Protein AF-A0A960RAI5-F1 (afdb_monomer)

Foldseek 3Di:
DDCVLVVQVCCLQPVLDLAEEDELLAPAALADQQQGWDADPPDDPVPRTPSPSVVRVVVRVVSLVSLLVCQVLVHAYEYEQEQPPHPDPSSSCRSQCVSVVCQCPPVPRPPSLVHAYEHELLHVQLVQDPDDPDPVSVVSNVNSVVSNVSLLVSVVPGVRRAYENEPNLLLVPDVSVLVSLVVVLVSQVDVVRCRLLRYAYDHVCVNLVPDPPSVCVLVSVLCSVCPSSNDDPLSSCSRHPLSVLVSSVLLDDDSSVVSSVVNCVVVVHDDDPSSVCSVVSVD

Solvent-accessible surface area (backbone atoms only — not comparable to full-atom values): 15176 Å² total; per-residue (Å²): 133,91,57,64,67,59,52,54,50,46,36,42,76,74,66,58,38,73,53,46,80,49,63,24,28,76,60,41,43,77,34,79,31,53,74,47,75,38,80,44,88,96,44,59,85,96,60,25,50,48,79,44,51,64,55,18,47,52,46,42,56,50,46,48,54,48,52,54,46,27,58,75,57,57,39,24,33,40,30,52,20,36,75,59,91,50,76,40,79,94,25,44,68,24,16,39,41,66,25,48,52,43,39,55,74,66,61,83,56,85,71,45,59,66,46,32,36,33,32,32,32,34,18,42,61,78,72,56,66,92,76,54,88,46,74,63,47,46,49,51,34,53,52,30,52,52,28,32,52,45,46,52,51,44,35,71,74,27,94,33,31,33,28,26,55,28,61,54,69,54,57,80,38,75,72,50,24,55,53,42,25,53,51,52,29,69,71,47,65,50,90,87,45,62,50,52,69,26,32,20,62,44,53,51,56,81,67,34,70,76,45,83,72,44,89,48,45,66,65,47,51,52,45,36,41,36,63,65,44,54,40,52,74,67,53,33,47,23,21,67,43,46,29,47,36,54,56,52,40,41,32,51,92,46,68,40,33,52,51,46,53,50,39,29,57,75,69,72,42,80,83,55,68,71,65,62,55,26,45,64,72,79,108

pLDDT: mean 91.97, std 9.5, range [43.84, 98.75]

Structure (mmCIF, N/CA/C/O backbone):
data_AF-A0A960RAI5-F1
#
_entry.id   AF-A0A960RAI5-F1
#
loop_
_atom_site.group_PDB
_atom_site.id
_atom_site.type_symbol
_atom_site.label_atom_id
_atom_site.label_alt_id
_atom_site.label_comp_id
_atom_site.label_asym_id
_atom_site.label_entity_id
_atom_site.label_seq_id
_atom_site.pdbx_PDB_ins_code
_atom_site.Cartn_x
_atom_site.Cartn_y
_atom_site.Cartn_z
_atom_site.occupancy
_atom_site.B_iso_or_equiv
_atom_site.auth_seq_id
_atom_site.auth_comp_id
_atom_site.auth_asym_id
_atom_site.auth_atom_id
_atom_site.pdbx_PDB_model_num
ATOM 1 N N . LYS A 1 1 ? 0.889 -29.337 -6.546 1.00 56.38 1 LYS A N 1
ATOM 2 C CA . LYS A 1 1 ? -0.334 -28.492 -6.472 1.00 56.38 1 LYS A CA 1
ATOM 3 C C . LYS A 1 1 ? -0.032 -27.300 -5.560 1.00 56.38 1 LYS A C 1
ATOM 5 O O . LYS A 1 1 ? 0.629 -27.514 -4.554 1.00 56.38 1 LYS A O 1
ATOM 10 N N . GLY A 1 2 ? -0.428 -26.075 -5.921 1.00 68.31 2 GLY A N 1
ATOM 11 C CA . GLY A 1 2 ? -0.124 -24.873 -5.126 1.00 68.31 2 GLY A CA 1
ATOM 12 C C . GLY A 1 2 ? -0.966 -24.788 -3.847 1.00 68.31 2 GLY A C 1
ATOM 13 O O . GLY A 1 2 ? -2.169 -25.017 -3.912 1.00 68.31 2 GLY A O 1
ATOM 14 N N . ARG A 1 3 ? -0.333 -24.478 -2.705 1.00 91.06 3 ARG A N 1
ATOM 15 C CA . ARG A 1 3 ? -0.974 -24.359 -1.375 1.00 91.06 3 ARG A CA 1
ATOM 16 C C . ARG A 1 3 ? -1.122 -22.917 -0.870 1.00 91.06 3 ARG A C 1
ATOM 18 O O . ARG A 1 3 ? -1.716 -22.724 0.180 1.00 91.06 3 ARG A O 1
ATOM 25 N N . ALA A 1 4 ? -0.615 -21.924 -1.606 1.00 93.19 4 ALA A N 1
ATOM 26 C CA . ALA A 1 4 ? -0.533 -20.533 -1.147 1.00 93.19 4 ALA A CA 1
ATOM 27 C C . ALA A 1 4 ? -1.888 -19.949 -0.705 1.00 93.19 4 ALA A C 1
ATOM 29 O O . ALA A 1 4 ? -1.981 -19.416 0.392 1.00 93.19 4 ALA A O 1
ATOM 30 N N . LEU A 1 5 ? -2.950 -20.129 -1.505 1.00 96.25 5 LEU A N 1
ATOM 31 C CA . LEU A 1 5 ? -4.294 -19.657 -1.144 1.00 96.25 5 LEU A CA 1
ATOM 32 C C . LEU A 1 5 ? -4.813 -20.307 0.147 1.00 96.25 5 LEU A C 1
ATOM 34 O O . LEU A 1 5 ? -5.381 -19.619 0.9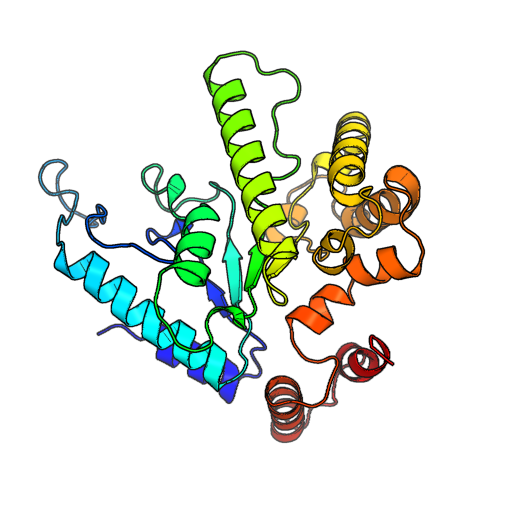82 1.00 96.25 5 LEU A O 1
ATOM 38 N N . LYS A 1 6 ? -4.571 -21.611 0.339 1.00 96.88 6 LYS A N 1
ATOM 39 C CA . LYS A 1 6 ? -4.993 -22.324 1.554 1.00 96.88 6 LYS A CA 1
ATOM 40 C C . LYS A 1 6 ? -4.282 -21.778 2.794 1.00 96.88 6 LYS A C 1
ATOM 42 O O . LYS A 1 6 ? -4.928 -21.560 3.803 1.00 96.88 6 LYS A O 1
ATOM 47 N N . ILE A 1 7 ? -2.978 -21.517 2.693 1.00 96.94 7 ILE A N 1
ATOM 48 C CA . ILE A 1 7 ? -2.187 -20.944 3.794 1.00 96.94 7 ILE A CA 1
ATOM 49 C C . ILE A 1 7 ? -2.688 -19.536 4.141 1.00 96.94 7 ILE A C 1
ATOM 51 O O . ILE A 1 7 ? -2.830 -19.213 5.313 1.00 96.94 7 ILE A O 1
ATOM 55 N N . ALA A 1 8 ? -2.996 -18.709 3.136 1.00 97.38 8 ALA A N 1
ATOM 56 C CA . ALA A 1 8 ? -3.571 -17.384 3.365 1.00 97.38 8 ALA A CA 1
ATOM 57 C C . ALA A 1 8 ? -4.947 -17.465 4.052 1.00 97.38 8 ALA A C 1
ATOM 59 O O . ALA A 1 8 ? -5.206 -16.736 5.004 1.00 97.38 8 ALA A O 1
ATOM 60 N N . GLN A 1 9 ? -5.799 -18.392 3.605 1.00 97.50 9 GLN A N 1
ATOM 61 C CA . GLN A 1 9 ? -7.102 -18.664 4.216 1.00 97.50 9 GLN A CA 1
ATOM 62 C C . GLN A 1 9 ? -6.977 -19.118 5.672 1.00 97.50 9 GLN A C 1
ATOM 64 O O . GLN A 1 9 ? -7.686 -18.593 6.523 1.00 97.50 9 GLN A O 1
ATOM 69 N N . GLU A 1 10 ? -6.074 -20.057 5.963 1.00 97.00 10 GLU A N 1
ATOM 70 C CA . GLU A 1 10 ? -5.788 -20.526 7.326 1.00 97.00 10 GLU A CA 1
ATOM 71 C C . GLU A 1 10 ? -5.294 -19.362 8.198 1.00 97.00 10 GLU A C 1
ATOM 73 O O . GLU A 1 10 ? -5.856 -19.110 9.258 1.00 97.00 10 GLU A O 1
ATOM 78 N N . GLY A 1 11 ? -4.325 -18.573 7.719 1.00 97.12 11 GLY A N 1
ATOM 79 C CA . GLY A 1 11 ? -3.808 -17.405 8.439 1.00 97.12 11 GLY A CA 1
ATOM 80 C C . GLY A 1 11 ? -4.903 -16.417 8.850 1.00 97.12 11 GLY A C 1
ATOM 81 O O . GLY A 1 11 ? -4.962 -15.991 10.004 1.00 97.12 11 GLY A O 1
ATOM 82 N N . VAL A 1 12 ? -5.788 -16.071 7.912 1.00 96.81 12 VAL A N 1
ATOM 83 C CA . VAL A 1 12 ? -6.876 -15.112 8.152 1.00 96.81 12 VAL A CA 1
ATOM 84 C C . VAL A 1 12 ? -7.959 -15.688 9.063 1.00 96.81 12 VAL A C 1
ATOM 86 O O . VAL A 1 12 ? -8.420 -15.002 9.971 1.00 96.81 12 VAL A O 1
ATOM 89 N N . ARG A 1 13 ? -8.381 -16.937 8.839 1.00 94.56 13 ARG A N 1
ATOM 90 C CA . ARG A 1 13 ? -9.517 -17.537 9.558 1.00 94.56 13 ARG A CA 1
ATOM 91 C C . ARG A 1 13 ? -9.152 -18.064 10.945 1.00 94.56 13 ARG A C 1
ATOM 93 O O . ARG A 1 13 ? -10.012 -18.070 11.816 1.00 94.56 13 ARG A O 1
ATOM 100 N N . GLU A 1 14 ? -7.916 -18.518 11.142 1.00 93.69 14 GLU A N 1
ATOM 101 C CA . GLU A 1 14 ? -7.516 -19.271 12.341 1.00 93.69 14 GLU A CA 1
ATOM 102 C C . GLU A 1 14 ? -6.449 -18.551 13.175 1.00 93.69 14 GLU A C 1
ATOM 104 O O . GLU A 1 14 ? -6.424 -18.703 14.394 1.00 93.69 14 GLU A O 1
ATOM 109 N N . PHE A 1 15 ? -5.590 -17.739 12.550 1.00 95.31 15 PHE A N 1
ATOM 110 C CA . PHE A 1 15 ? -4.406 -17.160 13.203 1.00 95.31 15 PHE A CA 1
ATOM 111 C C . PHE A 1 15 ? -4.446 -15.632 13.334 1.00 95.31 15 PHE A C 1
ATOM 113 O O . PHE A 1 15 ? -3.419 -15.006 13.589 1.00 95.31 15 PHE A O 1
ATOM 120 N N . GLY A 1 16 ? -5.615 -15.016 13.141 1.00 94.38 16 GLY A N 1
ATOM 121 C CA . GLY A 1 16 ? -5.804 -13.581 13.363 1.00 94.38 16 GLY A CA 1
ATOM 122 C C . GLY A 1 16 ? -5.075 -12.683 12.359 1.00 94.38 16 GLY A C 1
ATOM 123 O O . GLY A 1 16 ? -4.910 -11.490 12.615 1.00 94.38 16 GLY A O 1
ATOM 124 N N . CYS A 1 17 ? -4.633 -13.214 11.212 1.00 96.88 17 CYS A N 1
ATOM 125 C CA . CYS A 1 17 ? -4.073 -12.373 10.156 1.00 96.88 17 CYS A CA 1
ATOM 126 C C . CYS A 1 17 ? -5.153 -11.435 9.604 1.00 96.88 17 CYS A C 1
ATOM 128 O O . CYS A 1 17 ? -6.243 -11.860 9.222 1.00 96.88 17 CYS A O 1
ATOM 130 N N . ILE A 1 18 ? -4.826 -10.148 9.515 1.00 95.75 18 ILE A N 1
ATOM 131 C CA . ILE A 1 18 ? -5.775 -9.101 9.120 1.00 95.75 18 ILE A CA 1
ATOM 132 C C . ILE A 1 18 ? -5.780 -8.816 7.605 1.00 95.75 18 ILE A C 1
ATOM 134 O O . ILE A 1 18 ? -6.527 -7.970 7.133 1.00 95.75 18 ILE A O 1
ATOM 138 N N . GLY A 1 19 ? -4.953 -9.515 6.828 1.00 97.50 19 GLY A N 1
ATOM 139 C CA . GLY A 1 19 ? -4.800 -9.302 5.390 1.00 97.50 19 GLY A CA 1
ATOM 140 C C . GLY A 1 19 ? -3.740 -10.216 4.781 1.00 97.50 19 GLY A C 1
ATOM 141 O O . GLY A 1 19 ? -3.208 -11.104 5.451 1.00 97.50 19 GLY A O 1
ATOM 142 N N . VAL A 1 20 ? -3.412 -9.987 3.509 1.00 98.19 20 VAL A N 1
ATOM 143 C CA . VAL A 1 20 ? -2.388 -10.753 2.780 1.00 98.19 20 VAL A CA 1
ATOM 144 C C . VAL A 1 20 ? -1.401 -9.819 2.089 1.00 98.19 20 VAL A C 1
ATOM 146 O O . VAL A 1 20 ? -1.810 -8.892 1.395 1.00 98.19 20 VAL A O 1
ATOM 149 N N . LYS A 1 21 ? -0.094 -10.093 2.203 1.00 97.19 21 LYS A N 1
ATOM 150 C CA . LYS A 1 21 ? 0.924 -9.430 1.375 1.00 97.19 21 LYS A CA 1
ATOM 151 C C . LYS A 1 21 ? 1.203 -10.236 0.106 1.00 97.19 21 LYS A C 1
ATOM 153 O O . LYS A 1 21 ? 1.601 -11.398 0.171 1.00 97.19 21 LYS A O 1
ATOM 158 N N . MET A 1 22 ? 1.030 -9.611 -1.053 1.00 96.19 22 MET A N 1
ATOM 159 C CA . MET A 1 22 ? 1.468 -10.118 -2.350 1.00 96.19 22 MET A CA 1
ATOM 160 C C . MET A 1 22 ? 2.826 -9.521 -2.724 1.00 96.19 22 MET A C 1
ATOM 162 O O . MET A 1 22 ? 3.071 -8.329 -2.543 1.00 96.19 22 MET A O 1
ATOM 166 N N . TYR A 1 23 ? 3.704 -10.347 -3.298 1.00 95.81 23 TYR A N 1
ATOM 167 C CA . TYR A 1 23 ? 5.043 -9.921 -3.714 1.00 95.81 23 TYR A CA 1
ATOM 168 C C . TYR A 1 23 ? 5.302 -10.224 -5.203 1.00 95.81 23 TYR A C 1
ATOM 170 O O . TYR A 1 23 ? 6.013 -11.179 -5.530 1.00 95.81 23 TYR A O 1
ATOM 178 N N . PRO A 1 24 ? 4.738 -9.414 -6.127 1.00 95.25 24 PRO A N 1
ATOM 179 C CA . PRO A 1 24 ? 4.996 -9.508 -7.569 1.00 95.25 24 PRO A CA 1
ATOM 180 C C . PRO A 1 24 ? 6.478 -9.602 -7.993 1.00 95.25 24 PRO A C 1
ATOM 182 O O . PRO A 1 24 ? 6.759 -10.319 -8.961 1.00 95.25 24 PRO A O 1
ATOM 185 N N . PRO A 1 25 ? 7.458 -8.990 -7.280 1.00 93.62 25 PRO A N 1
ATOM 186 C CA . PRO A 1 25 ? 8.887 -9.171 -7.574 1.00 93.62 25 PRO A CA 1
ATOM 187 C C . PRO A 1 25 ? 9.381 -10.632 -7.579 1.00 93.62 25 PRO A C 1
ATOM 189 O O . PRO A 1 25 ? 10.473 -10.920 -8.084 1.00 93.62 25 PRO A O 1
ATOM 192 N N . MET A 1 26 ? 8.584 -11.582 -7.070 1.00 91.19 26 MET A N 1
ATOM 193 C CA . MET A 1 26 ? 8.843 -13.025 -7.183 1.00 91.19 26 MET A CA 1
ATOM 194 C C . MET A 1 26 ? 8.544 -13.624 -8.566 1.00 91.19 26 MET A C 1
ATOM 196 O O . MET A 1 26 ? 8.792 -14.811 -8.777 1.00 91.19 26 MET A O 1
ATOM 200 N N . GLY A 1 27 ? 8.040 -12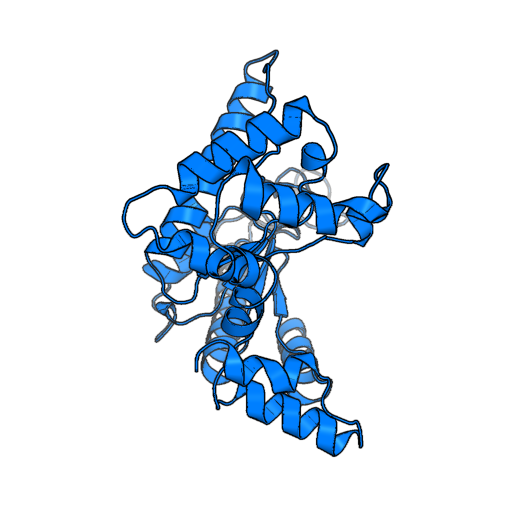.836 -9.519 1.00 90.31 27 GLY A N 1
ATOM 201 C CA . GLY A 1 27 ? 7.968 -13.234 -10.927 1.00 90.31 27 GLY A CA 1
ATOM 202 C C . GLY A 1 27 ? 6.589 -13.273 -11.558 1.00 90.31 27 GLY A C 1
ATOM 203 O O . GLY A 1 27 ? 6.444 -13.868 -12.625 1.00 90.31 27 GLY A O 1
ATOM 204 N N . PHE A 1 28 ? 5.595 -12.632 -10.952 1.00 93.44 28 PHE A N 1
ATOM 205 C CA . PHE A 1 28 ? 4.234 -12.582 -11.479 1.00 93.44 28 PHE A CA 1
ATOM 206 C C . PHE A 1 28 ? 3.676 -11.164 -11.419 1.00 93.44 28 PHE A C 1
ATOM 208 O O . PHE A 1 28 ? 4.029 -10.394 -10.538 1.00 93.44 28 PHE A O 1
ATOM 215 N N . GLN A 1 29 ? 2.828 -10.816 -12.377 1.00 96.12 29 GLN A N 1
ATOM 216 C CA . GLN A 1 29 ? 2.059 -9.574 -12.386 1.00 96.12 29 GLN A CA 1
ATOM 217 C C . GLN A 1 29 ? 0.757 -9.778 -11.608 1.00 96.12 29 GLN A C 1
ATOM 219 O O . GLN A 1 29 ? 0.278 -10.907 -11.487 1.00 96.12 29 GLN A O 1
ATOM 224 N N . ALA A 1 30 ? 0.144 -8.696 -11.125 1.00 97.25 30 ALA A N 1
ATOM 225 C CA . ALA A 1 30 ? -1.187 -8.766 -10.513 1.00 97.25 30 ALA A CA 1
ATOM 226 C C . ALA A 1 30 ? -2.246 -9.334 -11.480 1.00 97.25 30 ALA A C 1
ATOM 228 O O . ALA A 1 30 ? -3.168 -10.035 -11.074 1.00 97.25 30 ALA A O 1
ATOM 229 N N . TRP A 1 31 ? -2.101 -9.072 -12.779 1.00 97.38 31 TRP A N 1
ATOM 230 C CA . TRP A 1 31 ? -2.965 -9.633 -13.810 1.00 97.38 31 TRP A CA 1
ATOM 231 C C . TRP A 1 31 ? -2.284 -9.595 -15.175 1.00 97.38 31 TRP A C 1
ATOM 233 O O . TRP A 1 31 ? -1.496 -8.688 -15.441 1.00 97.38 31 TRP A O 1
ATOM 243 N N . GLY A 1 32 ? -2.640 -10.533 -16.056 1.00 95.06 32 GLY A N 1
ATOM 244 C CA . GLY A 1 32 ? -2.121 -10.588 -17.424 1.00 95.06 32 GLY A CA 1
ATOM 245 C C . GLY A 1 32 ? -0.801 -11.344 -17.516 1.00 95.06 32 GLY A C 1
ATOM 246 O O . GLY A 1 32 ? 0.125 -10.903 -18.188 1.00 95.06 32 GLY A O 1
ATOM 247 N N . ASN A 1 33 ? -0.714 -12.484 -16.830 1.00 94.25 33 ASN A N 1
ATOM 248 C CA . ASN A 1 33 ? 0.489 -13.303 -16.794 1.00 94.25 33 ASN A CA 1
ATOM 249 C C . ASN A 1 33 ? 0.679 -14.190 -18.034 1.00 94.25 33 ASN A C 1
ATOM 251 O O . ASN A 1 33 ? 1.732 -14.814 -18.198 1.00 94.25 33 ASN A O 1
ATOM 255 N N . GLU A 1 34 ? -0.330 -14.289 -18.899 1.00 90.75 34 GLU A N 1
ATOM 256 C CA . GLU A 1 34 ? -0.252 -15.029 -20.158 1.00 90.75 34 GLU A CA 1
ATOM 257 C C . GLU A 1 34 ? 0.880 -14.511 -21.067 1.00 90.75 34 GLU A C 1
ATOM 259 O O . GLU A 1 34 ? 1.081 -13.312 -21.237 1.00 90.75 34 GLU A O 1
ATOM 264 N N . GLY A 1 35 ? 1.657 -15.438 -21.639 1.00 83.31 35 GLY A N 1
ATOM 265 C CA . GLY A 1 35 ? 2.780 -15.115 -22.530 1.00 83.31 35 GLY A CA 1
ATOM 266 C C . GLY A 1 35 ? 4.058 -14.631 -21.833 1.00 83.31 35 GLY A C 1
ATOM 267 O O . GLY A 1 35 ? 5.077 -14.446 -22.498 1.00 83.31 35 GLY A O 1
ATOM 268 N N . LEU A 1 36 ? 4.051 -14.469 -20.508 1.00 87.50 36 LEU A N 1
ATOM 269 C CA . LEU A 1 36 ? 5.237 -14.049 -19.770 1.00 87.50 36 LEU A CA 1
ATOM 270 C C . LEU A 1 36 ? 6.295 -15.164 -19.670 1.00 87.50 36 LEU A C 1
ATOM 272 O O . LEU A 1 36 ? 5.950 -16.336 -19.491 1.00 87.50 36 LEU A O 1
ATOM 276 N N . PRO A 1 37 ? 7.596 -14.818 -19.715 1.00 84.62 37 PRO A N 1
ATOM 277 C CA . PRO A 1 37 ? 8.655 -15.766 -19.407 1.00 84.62 37 PRO A CA 1
ATOM 278 C C . PRO A 1 37 ? 8.698 -16.067 -17.909 1.00 84.62 37 PRO A C 1
ATOM 280 O O . PRO A 1 37 ? 8.728 -15.151 -17.079 1.00 84.62 37 PRO A O 1
ATOM 283 N N . PHE A 1 38 ? 8.791 -17.355 -17.576 1.00 82.38 38 PHE A N 1
ATOM 284 C CA . PHE A 1 38 ? 9.021 -17.828 -16.212 1.00 82.38 38 PHE A CA 1
ATOM 285 C C . PHE A 1 38 ? 10.357 -18.555 -16.128 1.00 82.38 38 PHE A C 1
ATOM 287 O O . PHE A 1 38 ? 10.615 -19.507 -16.871 1.00 82.38 38 PHE A O 1
ATOM 294 N N . TRP A 1 39 ? 11.218 -18.098 -15.223 1.00 77.12 39 TRP A N 1
ATOM 295 C CA . TRP A 1 39 ? 12.526 -18.702 -15.008 1.00 77.12 39 TRP A CA 1
ATOM 296 C C . TRP A 1 39 ? 12.419 -20.099 -14.381 1.00 77.12 39 TRP A C 1
ATOM 298 O O . TRP A 1 39 ? 11.621 -20.323 -13.471 1.00 77.12 39 TRP A O 1
ATOM 308 N N . ILE A 1 40 ? 13.264 -21.028 -14.840 1.00 72.25 40 ILE A N 1
ATOM 309 C CA . ILE A 1 40 ? 13.386 -22.376 -14.272 1.00 72.25 40 ILE A CA 1
ATOM 310 C C . ILE A 1 40 ? 14.743 -22.517 -13.568 1.00 72.25 40 ILE A C 1
ATOM 312 O O . ILE A 1 40 ? 15.782 -22.456 -14.240 1.00 72.25 40 ILE A O 1
ATOM 316 N N . PRO A 1 41 ? 14.764 -22.784 -12.251 1.00 68.25 41 PRO A N 1
ATOM 317 C CA . PRO A 1 41 ? 15.992 -23.138 -11.551 1.00 68.25 41 PRO A CA 1
ATOM 318 C C . PRO A 1 41 ? 16.706 -24.336 -12.192 1.00 68.25 41 PRO A C 1
ATOM 320 O O . PRO A 1 41 ? 16.075 -25.323 -12.572 1.00 68.25 41 PRO A O 1
ATOM 323 N N . GLY A 1 42 ? 18.033 -24.253 -12.316 1.00 65.38 42 GLY A N 1
ATOM 324 C CA . GLY A 1 42 ? 18.877 -25.376 -12.748 1.00 65.38 42 GLY A CA 1
ATOM 325 C C . GLY A 1 42 ? 18.822 -25.737 -14.240 1.00 65.38 42 GLY A C 1
ATOM 326 O O . GLY A 1 42 ? 19.334 -26.787 -14.624 1.00 65.38 42 GLY A O 1
ATOM 327 N N . LYS A 1 43 ? 18.216 -24.908 -15.106 1.00 67.25 43 LYS A N 1
ATOM 328 C CA . LYS A 1 43 ? 18.212 -25.136 -16.564 1.00 67.25 43 LYS A CA 1
ATOM 329 C C . LYS A 1 43 ? 19.259 -24.279 -17.299 1.00 67.25 43 LYS A C 1
ATOM 331 O O . LYS A 1 43 ? 19.467 -23.122 -16.930 1.00 67.25 43 LYS A O 1
ATOM 336 N N . PRO A 1 44 ? 19.903 -24.817 -18.358 1.00 62.00 44 PRO A N 1
ATOM 337 C CA . PRO A 1 44 ? 20.907 -24.090 -19.139 1.00 62.00 44 PRO A CA 1
ATOM 338 C C . PRO A 1 44 ? 20.285 -22.896 -19.889 1.00 62.00 44 PRO A C 1
ATOM 340 O O . PRO A 1 44 ? 19.089 -22.943 -20.179 1.00 62.00 44 PRO A O 1
ATOM 343 N N . PRO A 1 45 ? 21.064 -21.862 -20.281 1.00 61.78 45 PRO A N 1
ATOM 344 C CA . PRO A 1 45 ? 20.566 -20.609 -20.875 1.00 61.78 45 PRO A CA 1
ATOM 345 C C . PRO A 1 45 ? 19.532 -20.784 -22.001 1.00 61.78 45 PRO A C 1
ATOM 347 O O . PRO A 1 45 ? 18.501 -20.120 -21.995 1.00 61.78 45 PRO A O 1
ATOM 350 N N . LYS A 1 46 ? 19.742 -21.756 -22.903 1.00 59.19 46 LYS A N 1
ATOM 351 C CA . LYS A 1 46 ? 18.840 -22.064 -24.033 1.00 59.19 46 LYS A CA 1
ATOM 352 C C . LYS A 1 46 ? 17.492 -22.701 -23.632 1.00 59.19 46 LYS A C 1
ATOM 354 O O . LYS A 1 46 ? 16.596 -22.796 -24.458 1.00 59.19 46 LYS A O 1
ATOM 359 N N . LYS A 1 47 ? 17.344 -23.158 -22.382 1.00 60.31 47 LYS A N 1
ATOM 360 C CA . LYS A 1 47 ? 16.119 -23.741 -21.788 1.00 60.31 47 LYS A CA 1
ATOM 361 C C . LYS A 1 47 ? 15.757 -23.063 -20.457 1.00 60.31 47 LYS A C 1
ATOM 363 O O . LYS A 1 47 ? 15.032 -23.637 -19.651 1.00 60.31 47 LYS A O 1
ATOM 368 N N . LYS A 1 48 ? 16.312 -21.873 -20.199 1.00 61.09 48 LYS A N 1
ATOM 369 C CA . LYS A 1 48 ? 16.258 -21.168 -18.905 1.00 61.09 48 LYS A CA 1
ATOM 370 C C . LYS A 1 48 ? 14.877 -20.580 -18.596 1.00 61.09 48 LYS A C 1
ATOM 372 O O . LYS A 1 48 ? 14.597 -20.251 -17.445 1.00 61.09 48 LYS A O 1
ATOM 377 N N . TYR A 1 49 ? 14.020 -20.510 -19.612 1.00 62.41 49 TYR A N 1
ATOM 378 C CA . TYR A 1 49 ? 12.665 -19.987 -19.531 1.00 62.41 49 TYR A CA 1
ATOM 379 C C . TYR A 1 49 ? 11.651 -21.044 -19.966 1.00 62.41 49 TYR A C 1
ATOM 381 O O . TYR A 1 49 ? 11.768 -21.618 -21.051 1.00 62.41 49 TYR A O 1
ATOM 389 N N . LEU A 1 50 ? 10.642 -21.287 -19.124 1.00 62.12 50 LEU A N 1
ATOM 390 C CA . LEU A 1 50 ? 9.402 -21.916 -19.566 1.00 62.12 50 LEU A CA 1
ATOM 391 C C . LEU A 1 50 ? 8.561 -20.845 -20.239 1.00 62.12 50 LEU A C 1
ATOM 393 O O . LEU A 1 50 ? 7.912 -20.039 -19.576 1.00 62.12 50 LEU A O 1
ATOM 397 N N . TRP A 1 51 ? 8.498 -20.916 -21.560 1.00 60.50 51 TRP A N 1
ATOM 398 C CA . TRP A 1 51 ? 7.436 -20.298 -22.345 1.00 60.50 51 TRP A CA 1
ATOM 399 C C . TRP A 1 51 ? 6.239 -21.247 -22.370 1.00 60.50 51 TRP A C 1
ATOM 401 O O . TRP A 1 51 ? 5.840 -21.772 -23.405 1.00 60.50 51 TRP A O 1
ATOM 411 N N . ARG A 1 52 ? 5.702 -21.564 -21.190 1.00 58.62 52 ARG A N 1
ATOM 412 C CA . ARG A 1 52 ? 4.431 -22.280 -21.098 1.00 58.62 52 ARG A CA 1
ATOM 413 C C . ARG A 1 52 ? 3.343 -21.225 -21.070 1.00 58.62 52 ARG A C 1
ATOM 415 O O . ARG A 1 52 ? 3.040 -20.710 -20.001 1.00 58.62 52 ARG A O 1
ATOM 422 N N . ALA A 1 53 ? 2.739 -20.941 -22.224 1.00 57.91 53 ALA A N 1
ATOM 423 C CA . ALA A 1 53 ? 1.530 -20.114 -22.300 1.00 57.91 53 ALA A CA 1
ATOM 424 C C . ALA A 1 53 ? 0.473 -20.571 -21.270 1.00 57.91 53 ALA A C 1
ATOM 426 O O . ALA A 1 53 ? -0.176 -19.752 -20.622 1.00 57.91 53 ALA A O 1
ATOM 427 N N . SER A 1 54 ? 0.401 -21.885 -21.010 1.00 73.75 54 SER A N 1
ATOM 428 C CA . SER A 1 54 ? -0.459 -22.458 -19.974 1.00 73.75 54 SER A CA 1
ATOM 429 C C . SER A 1 54 ? -0.108 -22.013 -18.551 1.00 73.75 54 SER A C 1
ATOM 431 O O . SER A 1 54 ? -1.016 -21.868 -17.745 1.00 73.75 54 SER A O 1
ATOM 433 N N . LEU A 1 55 ? 1.165 -21.764 -18.217 1.00 84.50 55 LEU A N 1
ATOM 434 C CA . LEU A 1 55 ? 1.572 -21.390 -16.858 1.00 84.50 55 LEU A CA 1
ATOM 435 C C . LEU A 1 55 ? 1.080 -19.991 -16.488 1.00 84.50 55 LEU A C 1
ATOM 437 O O . LEU A 1 55 ? 0.525 -19.823 -15.407 1.00 84.50 55 LEU A O 1
ATOM 441 N N . GLY A 1 56 ? 1.244 -19.017 -17.386 1.00 89.69 56 GLY A N 1
ATOM 442 C CA . GLY A 1 56 ? 0.734 -17.661 -17.181 1.00 89.69 56 GLY A CA 1
ATOM 443 C C . GLY A 1 56 ? -0.782 -17.648 -16.986 1.00 89.69 56 GLY A C 1
ATOM 444 O O . GLY A 1 56 ? -1.281 -17.121 -15.995 1.00 89.69 56 GLY A O 1
ATOM 445 N N . LYS A 1 57 ? -1.505 -18.357 -17.859 1.00 91.25 57 LYS A N 1
ATOM 446 C CA . LYS A 1 57 ? -2.961 -18.522 -17.761 1.00 91.25 57 LYS A CA 1
ATOM 447 C C . LYS A 1 57 ? -3.398 -19.256 -16.489 1.00 91.25 57 LYS A C 1
ATOM 449 O O . LYS A 1 57 ? -4.371 -18.870 -15.846 1.00 91.25 57 LYS A O 1
ATOM 454 N N . GLU A 1 58 ? -2.686 -20.310 -16.093 1.00 91.06 58 GLU A N 1
ATOM 455 C CA . GLU A 1 58 ? -2.930 -21.005 -14.826 1.00 91.06 58 GLU A CA 1
ATOM 456 C C . GLU A 1 58 ? -2.672 -20.104 -13.615 1.00 91.06 58 GLU A C 1
ATOM 458 O O . GLU A 1 58 ? -3.331 -20.258 -12.585 1.00 91.06 58 GLU A O 1
ATOM 463 N N . LEU A 1 59 ? -1.699 -19.197 -13.710 1.00 92.69 59 LEU A N 1
ATOM 464 C CA . LEU A 1 59 ? -1.386 -18.247 -12.655 1.00 92.69 59 LEU A CA 1
ATOM 465 C C . LEU A 1 59 ? -2.493 -17.203 -12.525 1.00 92.69 59 LEU A C 1
ATOM 467 O O . LEU A 1 59 ? -3.004 -17.033 -11.423 1.00 92.69 59 LEU A O 1
ATOM 471 N N . ASP A 1 60 ? -2.954 -16.623 -13.635 1.00 95.38 60 ASP A N 1
ATOM 472 C CA . ASP A 1 60 ? -4.111 -15.719 -13.649 1.00 95.38 60 ASP A CA 1
ATOM 473 C C . ASP A 1 60 ? -5.380 -16.413 -13.125 1.00 95.38 60 ASP A C 1
ATOM 475 O O . ASP A 1 60 ? -6.134 -15.831 -12.348 1.00 95.38 60 ASP A O 1
ATOM 479 N N . ALA A 1 61 ? -5.595 -17.692 -13.451 1.00 95.25 61 ALA A N 1
ATOM 480 C CA . ALA A 1 61 ? -6.715 -18.464 -12.908 1.00 95.25 61 ALA A CA 1
ATOM 481 C C . ALA A 1 61 ? -6.612 -18.689 -11.386 1.00 95.25 61 ALA A C 1
ATOM 483 O O . ALA A 1 61 ? -7.630 -18.749 -10.695 1.00 95.25 61 ALA A O 1
ATOM 484 N N . ARG A 1 62 ? -5.397 -18.823 -10.839 1.00 95.50 62 ARG A N 1
ATOM 485 C CA . ARG A 1 62 ? -5.166 -18.932 -9.386 1.00 95.50 62 ARG A CA 1
ATOM 486 C C . ARG A 1 62 ? -5.303 -17.578 -8.693 1.00 95.50 62 ARG A C 1
ATOM 488 O O . ARG A 1 62 ? -5.906 -17.524 -7.625 1.00 95.50 62 ARG A O 1
ATOM 495 N N . LEU A 1 63 ? -4.793 -16.512 -9.306 1.00 97.50 63 LEU A N 1
ATOM 496 C CA . LEU A 1 63 ? -4.938 -15.138 -8.829 1.00 97.50 63 LEU A CA 1
ATOM 497 C C . LEU A 1 63 ? -6.408 -14.714 -8.814 1.00 97.50 63 LEU A C 1
ATOM 499 O O . LEU A 1 63 ? -6.865 -14.187 -7.810 1.00 97.50 63 LEU A O 1
ATOM 503 N N . ARG A 1 64 ? -7.187 -15.059 -9.847 1.00 98.19 64 ARG A N 1
ATOM 504 C CA . ARG A 1 64 ? -8.646 -14.865 -9.860 1.00 98.19 64 ARG A CA 1
ATOM 505 C C . ARG A 1 64 ? -9.309 -15.452 -8.615 1.00 98.19 64 ARG A C 1
ATOM 507 O O . ARG A 1 64 ? -10.012 -14.730 -7.922 1.00 98.19 64 ARG A O 1
ATOM 514 N N . LYS A 1 65 ? -9.044 -16.725 -8.301 1.00 98.06 65 LYS A N 1
ATOM 515 C CA . LYS A 1 65 ? -9.610 -17.383 -7.108 1.00 98.06 65 LYS A CA 1
ATOM 516 C C . LYS A 1 65 ? -9.197 -16.695 -5.811 1.00 98.06 65 LYS A C 1
ATOM 518 O O . LYS A 1 65 ? -9.971 -16.659 -4.863 1.00 98.06 65 LYS A O 1
ATOM 523 N N . PHE A 1 66 ? -7.972 -16.178 -5.763 1.00 98.38 66 PHE A N 1
ATOM 524 C CA . PHE A 1 66 ? -7.490 -15.397 -4.632 1.00 98.38 66 PHE A CA 1
ATOM 525 C C . PHE A 1 66 ? -8.252 -14.071 -4.496 1.00 98.38 66 PHE A C 1
ATOM 527 O O . PHE A 1 66 ? -8.742 -13.781 -3.413 1.00 98.38 66 PHE A O 1
ATOM 534 N N . TYR A 1 67 ? -8.442 -13.319 -5.583 1.00 98.69 67 TYR A N 1
ATOM 535 C CA . TYR A 1 67 ? -9.205 -12.068 -5.559 1.00 98.69 67 TYR A CA 1
ATOM 536 C C . TYR A 1 67 ? -10.681 -12.279 -5.223 1.00 98.69 67 TYR A C 1
ATOM 538 O O . TYR A 1 67 ? -11.234 -11.537 -4.420 1.00 98.69 67 TYR A O 1
ATOM 546 N N . GLU A 1 68 ? -11.310 -13.307 -5.793 1.00 98.50 68 GLU A N 1
ATOM 547 C CA . GLU A 1 68 ? -12.692 -13.688 -5.477 1.00 98.50 68 GLU A CA 1
ATOM 548 C C . GLU A 1 68 ? -12.843 -14.041 -3.990 1.00 98.50 68 GLU A C 1
ATOM 550 O O . GLU A 1 68 ? -13.809 -13.622 -3.359 1.00 98.50 68 GLU A O 1
ATOM 555 N N . TRP A 1 69 ? -11.864 -14.737 -3.403 1.00 98.19 69 TRP A N 1
ATOM 556 C CA . TRP A 1 69 ? -11.835 -14.994 -1.963 1.00 98.19 69 TRP A CA 1
ATOM 557 C C . TRP A 1 69 ? -11.643 -13.712 -1.142 1.00 98.19 69 TRP A C 1
ATOM 559 O O . TRP A 1 69 ? -12.388 -13.502 -0.190 1.00 98.19 69 TRP A O 1
ATOM 569 N N . CYS A 1 70 ? -10.710 -12.832 -1.519 1.00 98.31 70 CYS A N 1
ATOM 570 C CA . CYS A 1 70 ? -10.516 -11.552 -0.832 1.00 98.31 70 CYS A CA 1
ATOM 571 C C . CYS A 1 70 ? -11.778 -10.684 -0.847 1.00 98.31 70 CYS A C 1
ATOM 573 O O . CYS A 1 70 ? -12.079 -10.039 0.148 1.00 98.31 70 CYS A O 1
ATOM 575 N N . LEU A 1 71 ? -12.533 -10.685 -1.949 1.00 97.81 71 LEU A N 1
ATOM 576 C CA . LEU A 1 71 ? -13.819 -9.990 -2.037 1.00 97.81 71 LEU A CA 1
ATOM 577 C C . LEU A 1 71 ? -14.884 -10.646 -1.150 1.00 97.81 71 LEU A C 1
ATOM 579 O O . LEU A 1 71 ? -15.623 -9.945 -0.469 1.00 97.81 71 LEU A O 1
ATOM 583 N N . ALA A 1 72 ? -14.965 -11.978 -1.162 1.00 97.06 72 ALA A N 1
ATOM 584 C CA . ALA A 1 72 ? -15.978 -12.725 -0.419 1.00 97.06 72 ALA A CA 1
ATOM 585 C C . ALA A 1 72 ? -15.763 -12.706 1.102 1.00 97.06 72 ALA A C 1
ATOM 587 O O . ALA A 1 72 ? -16.728 -12.830 1.851 1.00 97.06 72 ALA A O 1
ATOM 588 N N . GLU A 1 73 ? -14.511 -12.596 1.548 1.00 96.31 73 GLU A N 1
ATOM 589 C CA . GLU A 1 73 ? -14.142 -12.583 2.968 1.00 96.31 73 GLU A CA 1
ATOM 590 C C . GLU A 1 73 ? -13.666 -11.224 3.473 1.00 96.31 73 GLU A C 1
ATOM 592 O O . GLU A 1 73 ? -13.137 -11.137 4.588 1.00 96.31 73 GLU A O 1
ATOM 597 N N . ASP A 1 74 ? -13.829 -10.193 2.644 1.00 96.00 74 ASP A N 1
ATOM 598 C CA . ASP A 1 74 ? -13.425 -8.826 2.930 1.00 96.00 74 ASP A CA 1
ATOM 599 C C . ASP A 1 74 ? -11.978 -8.765 3.459 1.00 96.00 74 ASP A C 1
ATOM 601 O O . ASP A 1 74 ? -11.713 -8.272 4.549 1.00 96.00 74 ASP A O 1
ATOM 605 N N . VAL A 1 75 ? -11.038 -9.360 2.714 1.00 97.75 75 VAL A N 1
ATOM 606 C CA . VAL A 1 75 ? -9.617 -9.465 3.087 1.00 97.75 75 VAL A CA 1
ATOM 607 C C . VAL A 1 75 ? -8.789 -8.457 2.285 1.00 97.75 75 VAL A C 1
ATOM 609 O O . VAL A 1 75 ? -8.727 -8.570 1.055 1.00 97.75 75 VAL A O 1
ATOM 612 N N . PRO A 1 76 ? -8.100 -7.507 2.941 1.00 98.38 76 PRO A N 1
ATOM 613 C CA . PRO A 1 76 ? -7.271 -6.522 2.260 1.00 98.38 76 PRO A CA 1
ATOM 614 C C . PRO A 1 76 ? -5.932 -7.103 1.782 1.00 98.38 76 PRO A C 1
ATOM 616 O O . PRO A 1 76 ? -5.376 -8.041 2.369 1.00 98.38 76 PRO A O 1
ATOM 619 N N . ILE A 1 77 ? -5.387 -6.510 0.717 1.00 98.75 77 ILE A N 1
ATOM 620 C CA . ILE A 1 77 ? -4.121 -6.911 0.098 1.00 98.75 77 ILE A CA 1
ATOM 621 C C . ILE A 1 77 ? -3.090 -5.790 0.219 1.00 98.75 77 ILE A C 1
ATOM 623 O O . ILE A 1 77 ? -3.311 -4.683 -0.255 1.00 98.75 77 ILE A O 1
ATOM 627 N N . LEU A 1 78 ? -1.918 -6.090 0.768 1.00 98.50 78 LEU A N 1
ATOM 628 C CA . LEU A 1 78 ? -0.726 -5.249 0.650 1.00 98.50 78 LEU A CA 1
ATOM 629 C C . LEU A 1 78 ? 0.120 -5.759 -0.522 1.00 98.50 78 LEU A C 1
ATOM 631 O O . LEU A 1 78 ? 0.367 -6.957 -0.618 1.00 98.50 78 LEU A O 1
ATOM 635 N N . THR A 1 79 ? 0.602 -4.896 -1.411 1.00 97.75 79 THR A N 1
ATOM 636 C CA . THR A 1 79 ? 1.459 -5.312 -2.534 1.00 97.75 79 THR A CA 1
ATOM 637 C C . THR A 1 79 ? 2.699 -4.451 -2.652 1.00 97.75 79 THR A C 1
ATOM 639 O O . THR A 1 79 ? 2.637 -3.238 -2.503 1.00 97.75 79 THR A O 1
ATOM 642 N N . HIS A 1 80 ? 3.824 -5.069 -3.008 1.00 96.19 80 HIS A N 1
ATOM 643 C CA . HIS A 1 80 ? 4.990 -4.323 -3.490 1.00 96.19 80 HIS A CA 1
ATOM 644 C C . HIS A 1 80 ? 4.645 -3.636 -4.819 1.00 96.19 80 HIS A C 1
ATOM 646 O O . HIS A 1 80 ? 4.021 -4.284 -5.669 1.00 96.19 80 HIS A O 1
ATOM 652 N N . SER A 1 81 ? 5.016 -2.362 -4.996 1.00 93.94 81 SER A N 1
ATOM 653 C CA . SER A 1 81 ? 4.644 -1.572 -6.188 1.00 93.94 81 SER A CA 1
ATOM 654 C C . SER A 1 81 ? 5.803 -0.834 -6.878 1.00 93.94 81 SER A C 1
ATOM 656 O O . SER A 1 81 ? 5.606 -0.206 -7.921 1.00 93.94 81 SER A O 1
ATOM 658 N N . ASN A 1 82 ? 7.029 -0.944 -6.353 1.00 88.62 82 ASN A N 1
ATOM 659 C CA . ASN A 1 82 ? 8.252 -0.447 -6.985 1.00 88.62 82 ASN A CA 1
ATOM 660 C C . ASN A 1 82 ? 9.148 -1.583 -7.505 1.00 88.62 82 ASN A C 1
ATOM 662 O O . ASN A 1 82 ? 9.039 -2.741 -7.109 1.00 88.62 82 ASN A O 1
ATOM 666 N N . ALA A 1 83 ? 10.024 -1.252 -8.452 1.00 86.38 83 ALA A N 1
ATOM 667 C CA . ALA A 1 83 ? 10.885 -2.204 -9.150 1.00 86.38 83 ALA A CA 1
ATOM 668 C C . ALA A 1 83 ? 12.189 -2.507 -8.379 1.00 86.38 83 ALA A C 1
ATOM 670 O O . ALA A 1 83 ? 13.289 -2.366 -8.910 1.00 86.38 83 ALA A O 1
ATOM 671 N N . THR A 1 84 ? 12.064 -2.903 -7.111 1.00 85.62 84 THR A N 1
ATOM 672 C CA . THR A 1 84 ? 13.185 -3.134 -6.182 1.00 85.62 84 THR A CA 1
ATOM 673 C C . THR A 1 84 ? 13.101 -4.514 -5.525 1.00 85.62 84 THR A C 1
ATOM 675 O O . THR A 1 84 ? 12.072 -5.185 -5.601 1.00 85.62 84 THR A O 1
ATOM 678 N N . VAL A 1 85 ? 14.215 -4.963 -4.922 1.00 85.56 85 VAL A N 1
ATOM 679 C CA . VAL A 1 85 ? 14.326 -6.241 -4.178 1.00 85.56 85 VAL A CA 1
ATOM 680 C C . VAL A 1 85 ? 13.769 -7.427 -4.989 1.00 85.56 85 VAL A C 1
ATOM 682 O O . VAL A 1 85 ? 12.989 -8.268 -4.540 1.00 85.56 85 VAL A O 1
ATOM 685 N N . LEU A 1 86 ? 14.156 -7.461 -6.263 1.00 87.44 86 LEU A N 1
ATOM 686 C CA . LEU A 1 86 ? 13.650 -8.421 -7.230 1.00 87.44 86 LEU A CA 1
ATOM 687 C C . LEU A 1 86 ? 14.298 -9.788 -7.018 1.00 87.44 86 LEU A C 1
ATOM 689 O O . LEU A 1 86 ? 15.511 -9.894 -6.846 1.00 87.44 86 LEU A O 1
ATOM 693 N N . SER A 1 87 ? 13.517 -10.857 -7.173 1.00 86.69 87 SER A N 1
ATOM 694 C CA . SER A 1 87 ? 14.102 -12.203 -7.261 1.00 86.69 87 SER A CA 1
ATOM 695 C C . SER A 1 87 ? 14.959 -12.379 -8.521 1.00 86.69 87 SER A C 1
ATOM 697 O O . SER A 1 87 ? 15.852 -13.228 -8.555 1.00 86.69 87 SER A O 1
ATOM 699 N N . ARG A 1 88 ? 14.690 -11.578 -9.566 1.00 85.69 88 ARG A N 1
ATOM 700 C CA . ARG A 1 88 ? 15.470 -11.506 -10.804 1.00 85.69 88 ARG A CA 1
ATOM 701 C C . ARG A 1 88 ? 15.324 -10.151 -11.500 1.00 85.69 88 ARG A C 1
ATOM 703 O O . ARG A 1 88 ? 14.249 -9.561 -11.484 1.00 85.69 88 ARG A O 1
ATOM 710 N N . TYR A 1 89 ? 16.369 -9.715 -12.205 1.00 83.81 89 TYR A N 1
ATOM 711 C CA . TYR A 1 89 ? 16.357 -8.452 -12.957 1.00 83.81 89 TYR A CA 1
ATOM 712 C C . TYR A 1 89 ? 15.296 -8.414 -14.071 1.00 83.81 89 TYR A C 1
ATOM 714 O O . TYR A 1 89 ? 14.640 -7.403 -14.275 1.00 83.81 89 TYR A O 1
ATOM 722 N N . ASP A 1 90 ? 15.038 -9.534 -14.749 1.00 84.75 90 ASP A N 1
ATOM 723 C CA . ASP A 1 90 ? 14.003 -9.643 -15.789 1.00 84.75 90 ASP A CA 1
ATOM 724 C C . ASP A 1 90 ? 12.562 -9.594 -15.246 1.00 84.75 90 ASP A C 1
ATOM 726 O O . ASP A 1 90 ? 11.603 -9.586 -16.019 1.00 84.75 90 ASP A O 1
ATOM 730 N N . TYR A 1 91 ? 12.390 -9.527 -13.924 1.00 90.69 91 TYR A N 1
ATOM 731 C CA . TYR A 1 91 ? 11.103 -9.310 -13.267 1.00 90.69 91 TYR A CA 1
ATOM 732 C C . TYR A 1 91 ? 10.864 -7.852 -12.858 1.00 90.69 91 TYR A C 1
ATOM 734 O O . TYR A 1 91 ? 9.874 -7.573 -12.188 1.00 90.69 91 TYR A O 1
ATOM 742 N N . TYR A 1 92 ? 11.718 -6.926 -13.302 1.00 89.75 92 TYR A N 1
ATOM 743 C CA . TYR A 1 92 ? 11.655 -5.499 -12.978 1.00 89.75 92 TYR A CA 1
ATOM 744 C C . TYR A 1 92 ? 10.262 -4.872 -13.154 1.00 89.75 92 TYR A C 1
ATOM 746 O O . TYR A 1 92 ? 9.815 -4.119 -12.298 1.00 89.75 92 TYR A O 1
ATOM 754 N N . ASP A 1 93 ? 9.535 -5.232 -14.217 1.00 92.69 93 ASP A N 1
ATOM 755 C CA . ASP A 1 93 ? 8.200 -4.679 -14.499 1.00 92.69 93 ASP A CA 1
ATOM 756 C C . ASP A 1 93 ? 7.041 -5.452 -13.828 1.00 92.69 93 ASP A C 1
ATOM 758 O O . ASP A 1 93 ? 5.889 -5.028 -13.867 1.00 92.69 93 ASP A O 1
ATOM 762 N N . ARG A 1 94 ? 7.302 -6.597 -13.183 1.00 94.44 94 ARG A N 1
ATOM 763 C CA . ARG A 1 94 ? 6.259 -7.398 -12.509 1.00 94.44 94 ARG A CA 1
ATOM 764 C C . ARG A 1 94 ? 5.471 -6.629 -11.429 1.00 94.44 94 ARG A C 1
ATOM 766 O O . ARG A 1 94 ? 4.249 -6.779 -11.420 1.00 94.44 94 ARG A O 1
ATOM 773 N N . PRO A 1 95 ? 6.096 -5.813 -10.553 1.00 95.69 95 PRO A N 1
ATOM 774 C CA . PRO A 1 95 ? 5.376 -5.023 -9.548 1.00 95.69 95 PRO A CA 1
ATOM 775 C C . PRO A 1 95 ? 4.691 -3.765 -10.093 1.00 95.69 95 PRO A C 1
ATOM 777 O O . PRO A 1 95 ? 4.075 -3.045 -9.312 1.00 95.69 95 PRO A O 1
ATOM 780 N N . ASN A 1 96 ? 4.778 -3.475 -11.395 1.00 96.75 96 ASN A N 1
ATOM 781 C CA . ASN A 1 96 ? 4.270 -2.222 -11.942 1.00 96.75 96 ASN A CA 1
ATOM 782 C C . ASN A 1 96 ? 2.745 -2.063 -11.690 1.00 96.75 96 ASN A C 1
ATOM 784 O O . ASN A 1 96 ? 1.967 -2.960 -12.044 1.00 96.75 96 ASN A O 1
ATOM 788 N N . PRO A 1 97 ? 2.290 -0.934 -11.109 1.00 97.94 97 PRO A N 1
ATOM 789 C CA . PRO A 1 97 ? 0.886 -0.670 -10.788 1.00 97.94 97 PRO A CA 1
ATOM 790 C C . PRO A 1 97 ? -0.060 -0.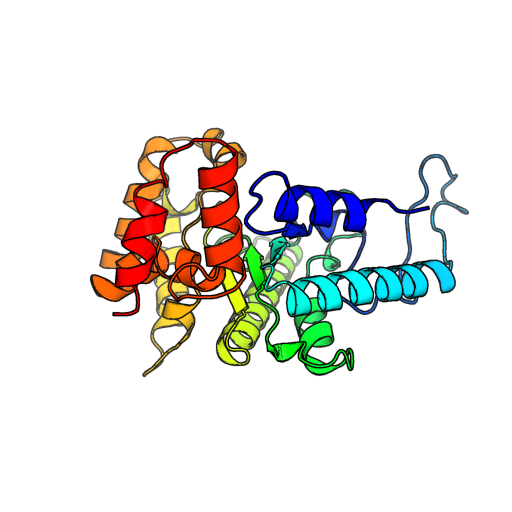721 -11.995 1.00 97.94 97 PRO A C 1
ATOM 792 O O . PRO A 1 97 ? -1.247 -0.998 -11.816 1.00 97.94 97 PRO A O 1
ATOM 795 N N . VAL A 1 98 ? 0.437 -0.588 -13.233 1.00 97.81 98 VAL A N 1
ATOM 796 C CA . VAL A 1 98 ? -0.403 -0.756 -14.436 1.00 97.81 98 VAL A CA 1
ATOM 797 C C . VAL A 1 98 ? -1.076 -2.131 -14.492 1.00 97.81 98 VAL A C 1
ATOM 799 O O . VAL A 1 98 ? -2.169 -2.270 -15.044 1.00 97.81 98 VAL A O 1
ATOM 802 N N . HIS A 1 99 ? -0.458 -3.162 -13.905 1.00 98.12 99 HIS A N 1
ATOM 803 C CA . HIS A 1 99 ? -1.023 -4.513 -13.865 1.00 98.12 99 HIS A CA 1
ATOM 804 C C . HIS A 1 99 ? -2.204 -4.608 -12.890 1.00 98.12 99 HIS A C 1
ATOM 806 O O . HIS A 1 99 ? -3.154 -5.347 -13.148 1.00 98.12 99 HIS A O 1
ATOM 812 N N . TRP A 1 100 ? -2.203 -3.801 -11.825 1.00 98.44 100 TRP A N 1
ATOM 813 C CA . TRP A 1 100 ? -3.360 -3.622 -10.942 1.00 98.44 100 TRP A CA 1
ATOM 81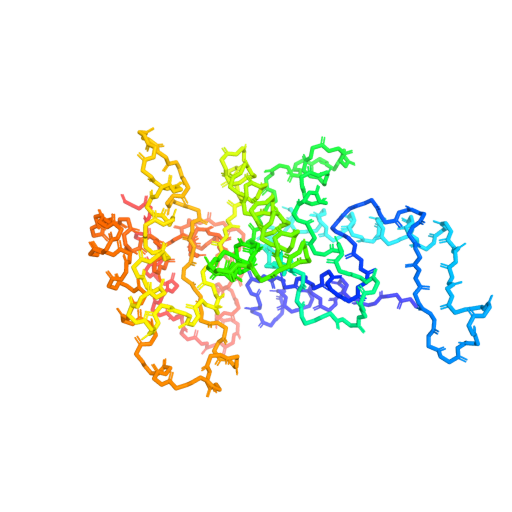4 C C . TRP A 1 100 ? -4.469 -2.822 -11.626 1.00 98.44 100 TRP A C 1
ATOM 816 O O . TRP A 1 100 ? -5.634 -3.208 -11.551 1.00 98.44 100 TRP A O 1
ATOM 826 N N . GLY A 1 101 ? -4.124 -1.774 -12.379 1.00 98.12 101 GLY A N 1
ATOM 827 C CA . GLY A 1 101 ? -5.092 -1.068 -13.220 1.00 98.12 101 GLY A CA 1
ATOM 828 C C . GLY A 1 101 ? -5.792 -2.008 -14.206 1.00 98.12 101 GLY A C 1
ATOM 829 O O . GLY A 1 101 ? -7.019 -2.021 -14.296 1.00 98.12 101 GLY A O 1
ATOM 830 N N . ARG A 1 102 ? -5.034 -2.894 -14.868 1.00 98.19 102 ARG A N 1
ATOM 831 C CA . ARG A 1 102 ? -5.594 -3.942 -15.741 1.00 98.19 102 ARG A CA 1
ATOM 832 C C . ARG A 1 102 ? -6.510 -4.910 -14.990 1.00 98.19 102 ARG A C 1
ATOM 834 O O . ARG A 1 102 ? -7.564 -5.244 -15.527 1.00 98.19 102 ARG A O 1
ATOM 841 N N . LEU A 1 103 ? -6.150 -5.344 -13.779 1.00 98.38 103 LEU A N 1
ATOM 842 C CA . LEU A 1 103 ? -7.010 -6.191 -12.942 1.00 98.38 103 LEU A CA 1
ATOM 843 C C . LEU A 1 103 ? -8.363 -5.516 -12.679 1.00 98.38 103 LEU A C 1
ATOM 845 O O . LEU A 1 103 ? -9.413 -6.102 -12.947 1.00 98.38 103 LEU A O 1
ATOM 849 N N . LEU A 1 104 ? -8.332 -4.279 -12.184 1.00 98.44 104 LEU A N 1
ATOM 850 C CA . LEU A 1 104 ? -9.517 -3.536 -11.747 1.00 98.44 104 LEU A CA 1
ATOM 851 C C . LEU A 1 104 ? -10.429 -3.131 -12.916 1.00 98.44 104 LEU A C 1
ATOM 853 O O . LEU A 1 104 ? -11.639 -2.980 -12.743 1.00 98.44 104 LEU A O 1
ATOM 857 N N . GLU A 1 105 ? -9.863 -2.955 -14.110 1.00 97.88 105 GLU A N 1
ATOM 858 C CA . GLU A 1 105 ? -10.590 -2.453 -15.279 1.00 97.88 105 GLU A CA 1
ATOM 859 C C . GLU A 1 105 ? -10.988 -3.547 -16.276 1.00 97.88 105 GLU A C 1
ATOM 861 O O . GLU A 1 105 ? -12.019 -3.414 -16.932 1.00 97.88 105 GLU A O 1
ATOM 866 N N . LYS A 1 106 ? -10.185 -4.610 -16.422 1.00 96.75 106 LYS A N 1
ATOM 867 C CA . LYS A 1 106 ? -10.276 -5.541 -17.564 1.00 96.75 106 LYS A CA 1
ATOM 868 C C . LYS A 1 106 ? -10.407 -7.017 -17.188 1.00 96.75 106 LYS A C 1
ATOM 870 O O . LYS A 1 106 ? -10.604 -7.838 -18.077 1.00 96.75 106 LYS A O 1
ATOM 875 N N . SER A 1 107 ? -10.303 -7.390 -15.911 1.00 96.38 107 SER A N 1
ATOM 876 C CA . SER A 1 107 ? -10.346 -8.811 -15.517 1.00 96.38 107 SER A CA 1
ATOM 877 C C . SER A 1 107 ? -11.723 -9.464 -15.663 1.00 96.38 107 SER A C 1
ATOM 879 O O . SER A 1 107 ? -11.814 -10.687 -15.769 1.00 96.38 107 SER A O 1
ATOM 881 N N . GLY A 1 108 ? -12.803 -8.678 -15.622 1.00 96.62 108 GLY A N 1
ATOM 882 C CA . GLY A 1 108 ? -14.171 -9.200 -15.595 1.00 96.62 108 GLY A CA 1
ATOM 883 C C . GLY A 1 108 ? -14.511 -9.993 -14.325 1.00 96.62 108 GLY A C 1
ATOM 884 O O . GLY A 1 108 ? -15.453 -10.778 -14.339 1.00 96.62 108 GLY A O 1
ATOM 885 N N . ILE A 1 109 ? -13.737 -9.856 -13.240 1.00 98.06 109 ILE A N 1
ATOM 886 C CA . ILE A 1 109 ? -14.090 -10.427 -11.931 1.00 98.06 109 ILE A CA 1
ATOM 887 C C . ILE A 1 109 ? -15.242 -9.591 -11.331 1.00 98.06 109 ILE A C 1
ATOM 889 O O . ILE A 1 109 ? -15.091 -8.371 -11.200 1.00 98.06 109 ILE A O 1
ATOM 893 N N . PRO A 1 110 ? -16.395 -10.191 -10.972 1.00 97.88 110 PRO A N 1
ATOM 894 C CA . PRO A 1 110 ? -17.491 -9.463 -10.333 1.00 97.88 110 PRO A CA 1
ATOM 895 C C . PRO A 1 110 ? -17.039 -8.782 -9.037 1.00 97.88 110 PRO A C 1
ATOM 897 O O . PRO A 1 110 ? -16.336 -9.381 -8.231 1.00 97.88 110 PRO A O 1
ATOM 900 N N . GLY A 1 111 ? -17.418 -7.518 -8.840 1.00 97.62 111 GLY A N 1
ATOM 901 C CA . GLY A 1 111 ? -17.072 -6.762 -7.630 1.00 97.62 111 GLY A CA 1
ATOM 902 C C . GLY A 1 111 ? -15.605 -6.326 -7.513 1.00 97.62 111 GLY A C 1
ATOM 903 O O . GLY A 1 111 ? -15.265 -5.672 -6.535 1.00 97.62 111 GLY A O 1
ATOM 904 N N . ILE A 1 112 ? -14.740 -6.600 -8.501 1.00 98.19 112 ILE A N 1
ATOM 905 C CA . ILE A 1 112 ? -13.286 -6.350 -8.404 1.00 98.19 112 ILE A CA 1
ATOM 906 C C . ILE A 1 112 ? -12.903 -4.906 -8.065 1.00 98.19 112 ILE A C 1
ATOM 908 O O . ILE A 1 112 ? -11.884 -4.675 -7.427 1.00 98.19 112 ILE A O 1
ATOM 912 N N . LYS A 1 113 ? -13.740 -3.931 -8.432 1.00 97.69 113 LYS A N 1
ATOM 913 C CA . LYS A 1 113 ? -13.533 -2.509 -8.114 1.00 97.69 113 LYS A CA 1
ATOM 914 C C . LYS A 1 113 ? -13.601 -2.201 -6.610 1.00 97.69 113 LYS A C 1
ATOM 916 O O . LYS A 1 113 ? -13.134 -1.142 -6.203 1.00 97.69 113 LYS A O 1
ATOM 921 N N . ASN A 1 114 ? -14.166 -3.111 -5.814 1.00 96.31 114 ASN A N 1
ATOM 922 C CA . ASN A 1 114 ? -14.261 -3.009 -4.359 1.00 96.31 114 ASN A CA 1
ATOM 923 C C . ASN A 1 114 ? -13.089 -3.697 -3.642 1.00 96.31 114 ASN A C 1
ATOM 925 O O . ASN A 1 114 ? -13.027 -3.645 -2.416 1.00 96.31 114 ASN A O 1
ATOM 929 N N . LEU A 1 115 ? -12.164 -4.338 -4.367 1.00 97.88 115 LEU A N 1
ATOM 930 C CA . LEU A 1 115 ? -10.998 -4.984 -3.769 1.00 97.88 115 LEU A CA 1
ATOM 931 C C . LEU A 1 115 ? -10.149 -3.952 -3.010 1.00 97.88 115 LEU A C 1
ATOM 933 O O . LEU A 1 115 ? -9.799 -2.911 -3.568 1.00 97.88 115 LEU A O 1
ATOM 937 N N . ARG A 1 116 ? -9.804 -4.252 -1.751 1.00 97.88 116 ARG A N 1
ATOM 938 C CA . ARG A 1 116 ? -8.957 -3.394 -0.912 1.00 97.88 116 ARG A CA 1
ATOM 939 C C . ARG A 1 116 ? -7.487 -3.696 -1.156 1.00 97.88 116 ARG A C 1
ATOM 941 O O . ARG A 1 116 ? -7.032 -4.803 -0.876 1.00 97.88 116 ARG A O 1
ATOM 948 N N . VAL A 1 117 ? -6.752 -2.720 -1.687 1.00 98.69 117 VAL A N 1
ATOM 949 C CA . VAL A 1 117 ? -5.331 -2.872 -2.025 1.00 98.69 117 VAL A CA 1
ATOM 950 C C . VAL A 1 117 ? -4.530 -1.679 -1.521 1.00 98.69 117 VAL A C 1
ATOM 952 O O . VAL A 1 117 ? -4.872 -0.541 -1.825 1.00 98.69 117 VAL A O 1
ATOM 955 N N . LEU A 1 118 ? -3.437 -1.944 -0.810 1.00 98.75 118 LEU A N 1
ATOM 956 C CA . LEU A 1 118 ? -2.421 -0.962 -0.454 1.00 98.75 118 LEU A CA 1
ATOM 957 C C . LEU A 1 118 ? -1.168 -1.199 -1.298 1.00 98.75 118 LEU A C 1
ATOM 959 O O . LEU A 1 118 ? -0.589 -2.288 -1.280 1.00 98.75 118 LEU A O 1
ATOM 963 N N . MET A 1 119 ? -0.753 -0.179 -2.044 1.00 98.50 119 MET A N 1
ATOM 964 C CA . MET A 1 119 ? 0.429 -0.185 -2.902 1.00 98.50 119 MET A CA 1
ATOM 965 C C . MET A 1 119 ? 1.641 0.344 -2.130 1.00 98.50 119 MET A C 1
ATOM 967 O O . MET A 1 119 ? 1.767 1.541 -1.883 1.00 98.50 119 MET A O 1
ATOM 971 N N . GLY A 1 120 ? 2.520 -0.570 -1.727 1.00 97.31 120 GLY A N 1
ATOM 972 C CA . GLY A 1 120 ? 3.673 -0.270 -0.883 1.00 97.31 120 GLY A CA 1
ATOM 973 C C . GLY A 1 120 ? 4.749 0.547 -1.598 1.00 97.31 120 GLY A C 1
ATOM 974 O O . GLY A 1 120 ? 4.973 0.349 -2.798 1.00 97.31 120 GLY A O 1
ATOM 975 N N . HIS A 1 121 ? 5.424 1.415 -0.846 1.00 96.62 121 HIS A N 1
ATOM 976 C CA . HIS A 1 121 ? 6.484 2.346 -1.263 1.00 96.62 121 HIS A CA 1
ATOM 977 C C . HIS A 1 121 ? 6.037 3.401 -2.279 1.00 96.62 121 HIS A C 1
ATOM 979 O O . HIS A 1 121 ? 6.859 3.965 -2.997 1.00 96.62 121 HIS A O 1
ATOM 985 N N . PHE A 1 122 ? 4.724 3.575 -2.446 1.00 97.00 122 PHE A N 1
ATOM 986 C CA . PHE A 1 122 ? 4.103 4.483 -3.408 1.00 97.00 122 PHE A CA 1
ATOM 987 C C . PHE A 1 122 ? 4.781 4.508 -4.798 1.00 97.00 122 PHE A C 1
ATOM 989 O O . PHE A 1 122 ? 4.952 5.554 -5.416 1.00 97.00 122 PHE A O 1
ATOM 996 N N . GLY A 1 123 ? 5.190 3.345 -5.316 1.00 95.12 123 GLY A N 1
ATOM 997 C CA . GLY A 1 123 ? 5.824 3.243 -6.632 1.00 95.12 123 GLY A CA 1
ATOM 998 C C . GLY A 1 123 ? 7.287 3.696 -6.697 1.00 95.12 123 GLY A C 1
ATOM 999 O O . GLY A 1 123 ? 7.827 3.752 -7.803 1.00 95.12 123 GLY A O 1
ATOM 1000 N N . GLY A 1 124 ? 7.948 3.915 -5.559 1.00 94.25 124 GLY A N 1
ATOM 1001 C CA . GLY A 1 124 ? 9.316 4.436 -5.429 1.00 94.25 124 GLY A CA 1
ATOM 1002 C C . GLY A 1 124 ? 9.346 5.956 -5.296 1.00 94.25 124 GLY A C 1
ATOM 1003 O O . GLY A 1 124 ? 10.259 6.604 -5.796 1.00 94.25 124 GLY A O 1
ATOM 1004 N N . PHE A 1 125 ? 8.286 6.540 -4.735 1.00 95.25 125 PHE A N 1
ATOM 1005 C CA . PHE A 1 125 ? 8.183 7.982 -4.559 1.00 95.25 125 PHE A CA 1
ATOM 1006 C C . PHE A 1 125 ? 9.313 8.498 -3.656 1.00 95.25 125 PHE A C 1
ATOM 1008 O O . PHE A 1 125 ? 9.435 8.051 -2.521 1.00 95.25 125 PHE A O 1
ATOM 1015 N N . GLY A 1 126 ? 10.097 9.467 -4.134 1.00 91.44 126 GLY A N 1
ATOM 1016 C CA . GLY A 1 126 ? 11.242 10.011 -3.400 1.00 91.44 126 GLY A CA 1
ATOM 1017 C C . GLY A 1 126 ? 12.585 9.371 -3.763 1.00 91.44 126 GLY A C 1
ATOM 1018 O O . GLY A 1 126 ? 13.618 9.981 -3.479 1.00 91.44 126 GLY A O 1
ATOM 1019 N N . ASP A 1 127 ? 12.578 8.227 -4.459 1.00 91.56 127 ASP A N 1
ATOM 1020 C CA . ASP A 1 127 ? 13.782 7.508 -4.905 1.00 91.56 127 ASP A CA 1
ATOM 1021 C C . ASP A 1 127 ? 14.418 8.129 -6.167 1.00 91.56 127 ASP A C 1
ATOM 1023 O O . ASP A 1 127 ? 15.364 7.573 -6.726 1.00 91.56 127 ASP A O 1
ATOM 1027 N N . GLU A 1 128 ? 13.887 9.247 -6.681 1.00 91.38 128 GLU A N 1
ATOM 1028 C CA . GLU A 1 128 ? 14.425 9.875 -7.889 1.00 91.38 128 GLU A CA 1
ATOM 1029 C C . GLU A 1 128 ? 15.841 10.434 -7.683 1.00 91.38 128 GLU A C 1
ATOM 1031 O O . GLU A 1 128 ? 16.118 11.138 -6.705 1.00 91.38 128 GLU A O 1
ATOM 1036 N N . HIS A 1 129 ? 16.704 10.213 -8.678 1.00 90.81 129 HIS A N 1
ATOM 1037 C CA . HIS A 1 129 ? 18.024 10.830 -8.783 1.00 90.81 129 HIS A CA 1
ATOM 1038 C C . HIS A 1 129 ? 17.853 12.346 -8.973 1.00 90.81 129 HIS A C 1
ATOM 1040 O O . HIS A 1 129 ? 17.295 12.759 -9.995 1.00 90.81 129 HIS A O 1
ATOM 1046 N N . PRO A 1 130 ? 18.285 13.198 -8.023 1.00 86.75 130 PRO A N 1
ATOM 1047 C CA . PRO A 1 130 ? 18.052 14.643 -8.102 1.00 86.75 130 PRO A CA 1
ATOM 1048 C C . PRO A 1 130 ? 18.851 15.336 -9.208 1.00 86.75 130 PRO A C 1
ATOM 1050 O O . PRO A 1 130 ? 18.420 16.378 -9.694 1.00 86.75 130 PRO A O 1
ATOM 1053 N N . ASP A 1 131 ? 19.994 14.763 -9.577 1.00 89.56 131 ASP A N 1
ATOM 1054 C CA . ASP A 1 131 ? 20.888 15.243 -10.629 1.00 89.56 131 ASP A CA 1
ATOM 1055 C C . ASP A 1 131 ? 21.338 14.032 -11.466 1.00 89.56 131 ASP A C 1
ATOM 1057 O O . ASP A 1 131 ? 22.387 13.446 -11.179 1.00 89.56 131 ASP A O 1
ATOM 1061 N N . PRO A 1 132 ? 20.484 13.557 -12.396 1.00 91.94 132 PRO A N 1
ATOM 1062 C CA . PRO A 1 132 ? 20.758 12.359 -13.177 1.00 91.94 132 PRO A CA 1
ATOM 1063 C C . PRO A 1 132 ? 21.972 12.588 -14.082 1.00 91.94 132 PRO A C 1
ATOM 1065 O O . PRO A 1 132 ? 22.009 13.522 -14.882 1.00 91.94 132 PRO A O 1
ATOM 1068 N N . LYS A 1 133 ? 22.969 11.715 -13.967 1.00 95.44 133 LYS A N 1
ATOM 1069 C CA . LYS A 1 133 ? 24.275 11.857 -14.631 1.00 95.44 133 LYS A CA 1
ATOM 1070 C C . LYS A 1 133 ? 24.295 11.300 -16.047 1.00 95.44 133 LYS A C 1
ATOM 1072 O O . LYS A 1 133 ? 25.215 11.593 -16.811 1.00 95.44 133 LYS A O 1
ATOM 1077 N N . ASP A 1 134 ? 23.311 10.474 -16.385 1.00 96.12 134 ASP A N 1
ATOM 1078 C CA . ASP A 1 134 ? 23.200 9.817 -17.676 1.00 96.12 134 ASP A CA 1
ATOM 1079 C C . ASP A 1 134 ? 21.736 9.542 -18.071 1.00 96.12 134 ASP A C 1
ATOM 1081 O O . ASP A 1 134 ? 20.785 9.751 -17.311 1.00 96.12 134 ASP A O 1
ATOM 1085 N N . GLU A 1 135 ? 21.550 9.061 -19.302 1.00 96.31 135 GLU A N 1
ATOM 1086 C CA . GLU A 1 135 ? 20.232 8.710 -19.843 1.00 96.31 135 GLU A CA 1
ATOM 1087 C C . GLU A 1 135 ? 19.546 7.575 -19.068 1.00 96.31 135 GLU A C 1
ATOM 1089 O O . GLU A 1 135 ? 18.319 7.453 -19.107 1.00 96.31 135 GLU A O 1
ATOM 1094 N N . LYS A 1 136 ? 20.314 6.729 -18.373 1.00 94.38 136 LYS A N 1
ATOM 1095 C CA . LYS A 1 136 ? 19.780 5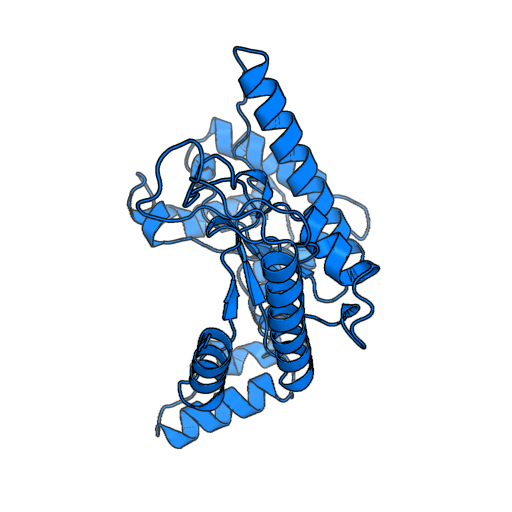.598 -17.617 1.00 94.38 136 LYS A CA 1
ATOM 1096 C C . LYS A 1 136 ? 19.144 6.084 -16.316 1.00 94.38 136 LYS A C 1
ATOM 1098 O O . LYS A 1 136 ? 18.018 5.680 -16.031 1.00 94.38 136 LYS A O 1
ATOM 1103 N N . GLU A 1 137 ? 19.811 6.956 -15.567 1.00 95.19 137 GLU A N 1
ATOM 1104 C CA . GLU A 1 137 ? 19.256 7.583 -14.360 1.00 95.19 137 GLU A CA 1
ATOM 1105 C C . GLU A 1 137 ? 18.009 8.420 -14.699 1.00 95.19 137 GLU A C 1
ATOM 1107 O O . GLU A 1 137 ? 16.994 8.335 -14.002 1.00 95.19 137 GLU A O 1
ATOM 1112 N N . GLU A 1 138 ? 18.009 9.144 -15.825 1.00 96.81 138 GLU A N 1
ATOM 1113 C CA . GLU A 1 138 ? 16.816 9.882 -16.265 1.00 96.81 138 GLU A CA 1
ATOM 1114 C C . GLU A 1 138 ? 15.667 8.949 -16.694 1.00 96.81 138 GLU A C 1
ATOM 1116 O O . GLU A 1 138 ? 14.490 9.212 -16.411 1.00 96.81 138 GLU A O 1
ATOM 1121 N N . LEU A 1 139 ? 15.977 7.814 -17.329 1.00 95.19 139 LEU A N 1
ATOM 1122 C CA . LEU A 1 139 ? 14.976 6.794 -17.635 1.00 95.19 139 LEU A CA 1
ATOM 1123 C C . LEU A 1 139 ? 14.390 6.180 -16.354 1.00 95.19 139 LEU A C 1
ATOM 1125 O O . LEU A 1 139 ? 13.171 6.014 -16.270 1.00 95.19 139 LEU A O 1
ATOM 1129 N N . GLU A 1 140 ? 15.216 5.872 -15.353 1.00 93.44 140 GLU A N 1
ATOM 1130 C CA . GLU A 1 140 ? 14.765 5.383 -14.043 1.00 93.44 140 GLU A CA 1
ATOM 1131 C C . GLU A 1 140 ? 13.821 6.391 -13.374 1.00 93.44 140 GLU A C 1
ATOM 1133 O O . GLU A 1 140 ? 12.706 6.020 -12.990 1.00 93.44 140 GLU A O 1
ATOM 1138 N N . ASN A 1 141 ? 14.190 7.675 -13.354 1.00 95.31 141 ASN A N 1
ATOM 1139 C CA . ASN A 1 141 ? 13.342 8.765 -12.872 1.00 95.31 141 ASN A CA 1
ATOM 1140 C C . ASN A 1 141 ? 11.993 8.822 -13.604 1.00 95.31 141 ASN A C 1
ATOM 1142 O O . ASN A 1 141 ? 10.932 8.926 -12.981 1.00 95.31 141 ASN A O 1
ATOM 1146 N N . LYS A 1 142 ? 11.991 8.712 -14.938 1.00 96.25 142 LYS A N 1
ATOM 1147 C CA . LYS A 1 142 ? 10.756 8.679 -15.737 1.00 96.25 142 LYS A CA 1
ATOM 1148 C C . LYS A 1 142 ? 9.869 7.484 -15.374 1.00 96.25 142 LYS A C 1
ATOM 1150 O O . LYS A 1 142 ? 8.649 7.636 -15.290 1.00 96.25 142 LYS A O 1
ATOM 1155 N N . LEU A 1 143 ? 10.461 6.313 -15.146 1.00 95.62 143 LEU A N 1
ATOM 1156 C CA . LEU A 1 143 ? 9.738 5.104 -14.749 1.00 95.62 143 LEU A CA 1
ATOM 1157 C C . LEU A 1 143 ? 9.193 5.193 -13.319 1.00 95.62 143 LEU A C 1
ATOM 1159 O O . LEU A 1 143 ? 8.099 4.689 -13.069 1.00 95.62 143 LEU A O 1
ATOM 1163 N N . ILE A 1 144 ? 9.912 5.823 -12.384 1.00 95.81 144 ILE A N 1
ATOM 1164 C CA . ILE A 1 144 ? 9.404 6.128 -11.035 1.00 95.81 144 ILE A CA 1
ATOM 1165 C C . ILE A 1 144 ? 8.170 7.023 -11.149 1.00 95.81 144 ILE A C 1
ATOM 1167 O O . ILE A 1 144 ? 7.087 6.635 -10.711 1.00 95.81 144 ILE A O 1
ATOM 1171 N N . ARG A 1 145 ? 8.289 8.162 -11.841 1.00 95.88 145 ARG A N 1
ATOM 1172 C CA . ARG A 1 145 ? 7.180 9.114 -12.023 1.00 95.88 145 ARG A CA 1
ATOM 1173 C C . ARG A 1 145 ? 5.947 8.466 -12.657 1.00 95.88 145 ARG A C 1
ATOM 1175 O O . ARG A 1 145 ? 4.830 8.729 -12.222 1.00 95.88 145 ARG A O 1
ATOM 1182 N N . ALA A 1 146 ? 6.132 7.584 -13.642 1.00 96.81 146 ALA A N 1
ATOM 1183 C CA . ALA A 1 146 ? 5.029 6.848 -14.260 1.00 96.81 146 ALA A CA 1
ATOM 1184 C C . ALA A 1 146 ? 4.316 5.901 -13.276 1.00 96.81 146 ALA A C 1
ATOM 1186 O O . ALA A 1 146 ? 3.088 5.820 -13.290 1.00 96.81 146 ALA A O 1
ATOM 1187 N N . ARG A 1 147 ? 5.064 5.211 -12.403 1.00 97.44 147 ARG A N 1
ATOM 1188 C CA . ARG A 1 147 ? 4.489 4.350 -11.357 1.00 97.44 147 ARG A CA 1
ATOM 1189 C C . ARG A 1 147 ? 3.720 5.172 -10.326 1.00 97.44 147 ARG A C 1
ATOM 1191 O O . ARG A 1 147 ? 2.568 4.851 -10.060 1.00 97.44 147 ARG A O 1
ATOM 1198 N N . VAL A 1 148 ? 4.316 6.250 -9.813 1.00 97.06 148 VAL A N 1
ATOM 1199 C CA . VAL A 1 148 ? 3.672 7.173 -8.859 1.00 97.06 148 VAL A CA 1
ATOM 1200 C C . VAL A 1 148 ? 2.362 7.718 -9.438 1.00 97.06 148 VAL A C 1
ATOM 1202 O O . VAL A 1 148 ? 1.319 7.649 -8.787 1.00 97.06 148 VAL A O 1
ATOM 1205 N N . ALA A 1 149 ? 2.387 8.192 -10.688 1.00 96.44 149 ALA A N 1
ATOM 1206 C CA . ALA A 1 149 ? 1.207 8.723 -11.366 1.00 96.44 149 ALA A CA 1
ATOM 1207 C C . ALA A 1 149 ? 0.104 7.667 -11.546 1.00 96.44 149 ALA A C 1
ATOM 1209 O O . ALA A 1 149 ? -1.073 7.968 -11.350 1.00 96.44 149 ALA A O 1
ATOM 1210 N N . GLU A 1 150 ? 0.465 6.426 -11.883 1.00 97.75 150 GLU A N 1
ATOM 1211 C CA . GLU A 1 150 ? -0.507 5.337 -11.997 1.00 97.75 150 GLU A CA 1
ATOM 1212 C C . GLU A 1 150 ? -1.129 4.986 -10.640 1.00 97.75 150 GLU A C 1
ATOM 1214 O O . GLU A 1 150 ? -2.343 4.819 -10.560 1.00 97.75 150 GLU A O 1
ATOM 1219 N N . ILE A 1 151 ? -0.345 4.932 -9.559 1.00 97.88 151 ILE A N 1
ATOM 1220 C CA . ILE A 1 151 ? -0.884 4.672 -8.215 1.00 97.88 151 ILE A CA 1
ATOM 1221 C C . ILE A 1 151 ? -1.833 5.795 -7.801 1.00 97.88 151 ILE A C 1
ATOM 1223 O O . ILE A 1 151 ? -2.955 5.514 -7.385 1.00 97.88 151 ILE A O 1
ATOM 1227 N N . ALA A 1 152 ? -1.436 7.058 -7.985 1.00 96.19 152 ALA A N 1
ATOM 1228 C CA . ALA A 1 152 ? -2.298 8.203 -7.708 1.00 96.19 152 ALA A CA 1
ATOM 1229 C C . ALA A 1 152 ? -3.610 8.115 -8.507 1.00 96.19 152 ALA A C 1
ATOM 1231 O O . ALA A 1 152 ? -4.694 8.225 -7.935 1.00 96.19 152 ALA A O 1
ATOM 1232 N N . ARG A 1 153 ? -3.541 7.804 -9.809 1.00 96.19 153 ARG A N 1
ATOM 1233 C CA . ARG A 1 153 ? -4.728 7.589 -10.650 1.00 96.19 153 ARG A CA 1
ATOM 1234 C C . ARG A 1 153 ? -5.637 6.491 -10.094 1.00 96.19 153 ARG A C 1
ATOM 1236 O O . ARG A 1 153 ? -6.856 6.660 -10.099 1.00 96.19 153 ARG A O 1
ATOM 1243 N N . LEU A 1 154 ? -5.079 5.371 -9.634 1.00 97.25 154 LEU A N 1
ATOM 1244 C CA . LEU A 1 154 ? -5.857 4.264 -9.071 1.00 97.25 154 LEU A CA 1
ATOM 1245 C C . LEU A 1 154 ? -6.501 4.635 -7.728 1.00 97.25 154 LEU A C 1
ATOM 1247 O O . LEU A 1 154 ? -7.686 4.357 -7.552 1.00 97.25 154 LEU A O 1
ATOM 1251 N N . CYS A 1 155 ? -5.775 5.319 -6.840 1.00 96.50 155 CYS A N 1
ATOM 1252 C CA . CYS A 1 155 ? -6.293 5.857 -5.576 1.00 96.50 155 CYS A CA 1
ATOM 1253 C C . CYS A 1 155 ? -7.465 6.831 -5.785 1.00 96.50 155 CYS A C 1
ATOM 1255 O O . CYS A 1 155 ? -8.432 6.813 -5.026 1.00 96.50 155 CYS A O 1
ATOM 1257 N N . LEU A 1 156 ? -7.397 7.668 -6.826 1.00 93.44 156 LEU A N 1
ATOM 1258 C CA . LEU A 1 156 ?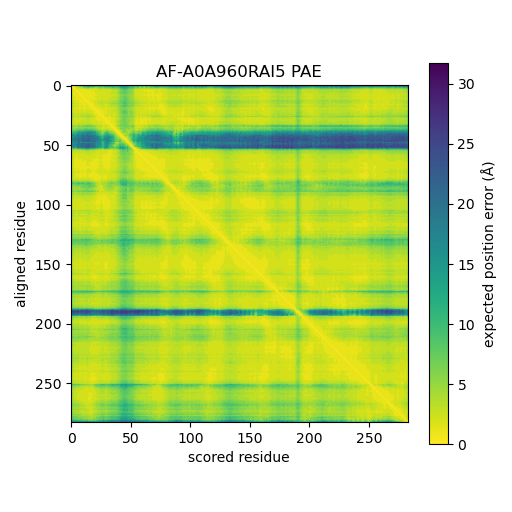 -8.457 8.622 -7.171 1.00 93.44 156 LEU A CA 1
ATOM 1259 C C . LEU A 1 156 ? -9.667 7.950 -7.832 1.00 93.44 156 LEU A C 1
ATOM 1261 O O . LEU A 1 156 ? -10.803 8.384 -7.653 1.00 93.44 156 LEU A O 1
ATOM 1265 N N . LYS A 1 157 ? -9.433 6.900 -8.625 1.00 94.94 157 LYS A N 1
ATOM 1266 C CA . LYS A 1 157 ? -10.475 6.232 -9.414 1.00 94.94 157 LYS A CA 1
ATOM 1267 C C . LYS A 1 157 ? -11.262 5.191 -8.622 1.00 94.94 157 LYS A C 1
ATOM 1269 O O . LYS A 1 157 ? -12.432 4.959 -8.929 1.00 94.94 157 LYS A O 1
ATOM 1274 N N . PHE A 1 158 ? -10.625 4.523 -7.666 1.00 96.25 158 PHE A N 1
ATOM 1275 C CA . PHE A 1 158 ? -11.208 3.396 -6.947 1.00 96.25 158 PHE A CA 1
ATOM 1276 C C . PHE A 1 158 ? -11.269 3.681 -5.444 1.00 96.25 158 PHE A C 1
ATOM 1278 O O . PHE A 1 158 ? -10.282 4.122 -4.859 1.00 96.25 158 PHE A O 1
ATOM 1285 N N . PRO A 1 159 ? -12.402 3.387 -4.783 1.00 93.56 159 PRO A N 1
ATOM 1286 C CA . PRO A 1 159 ? -12.615 3.769 -3.387 1.00 93.56 159 PRO A CA 1
ATOM 1287 C C . PRO A 1 159 ? -11.667 3.052 -2.422 1.00 93.56 159 PRO A C 1
ATOM 1289 O O . PRO A 1 159 ? -11.379 3.570 -1.350 1.00 93.56 159 PRO A O 1
ATOM 1292 N N . ASN A 1 160 ? -11.154 1.888 -2.812 1.00 96.69 160 ASN A N 1
ATOM 1293 C CA . ASN A 1 160 ? -10.493 0.944 -1.920 1.00 96.69 160 ASN A CA 1
ATOM 1294 C C . ASN A 1 160 ? -9.003 0.747 -2.250 1.00 96.69 160 ASN A C 1
ATOM 1296 O O . ASN A 1 160 ? -8.403 -0.248 -1.845 1.00 96.69 160 ASN A O 1
ATOM 1300 N N . ILE A 1 161 ? -8.402 1.693 -2.979 1.00 98.12 161 ILE A N 1
ATOM 1301 C CA . ILE A 1 161 ? -6.978 1.670 -3.328 1.00 98.12 161 ILE A CA 1
ATOM 1302 C C . ILE A 1 161 ? -6.225 2.725 -2.523 1.00 98.12 161 ILE A C 1
ATOM 1304 O O . ILE A 1 161 ? -6.611 3.891 -2.503 1.00 98.12 161 ILE A O 1
ATOM 1308 N N . TYR A 1 162 ? -5.154 2.283 -1.875 1.00 98.56 162 TYR A N 1
ATOM 1309 C CA . TYR A 1 162 ? -4.301 3.052 -0.978 1.00 98.56 162 TYR A CA 1
ATOM 1310 C C . TYR A 1 162 ? -2.840 2.935 -1.415 1.00 98.56 162 TYR A C 1
ATOM 1312 O O . TYR A 1 162 ? -2.477 2.035 -2.177 1.00 98.56 162 TYR A O 1
ATOM 1320 N N . ALA A 1 163 ? -1.987 3.801 -0.882 1.00 98.19 163 ALA A N 1
ATOM 1321 C CA . ALA A 1 163 ? -0.537 3.687 -0.981 1.00 98.19 163 ALA A CA 1
ATOM 1322 C C . ALA A 1 163 ? 0.100 3.969 0.379 1.00 98.19 163 ALA A C 1
ATOM 1324 O O . ALA A 1 163 ? -0.480 4.699 1.180 1.00 98.19 163 ALA A O 1
ATOM 1325 N N . ASP A 1 164 ? 1.279 3.410 0.646 1.00 97.88 164 ASP A N 1
ATOM 1326 C CA . ASP A 1 164 ? 2.042 3.759 1.847 1.00 97.88 164 ASP A CA 1
ATOM 1327 C C . ASP A 1 164 ? 3.315 4.543 1.526 1.00 97.88 164 ASP A C 1
ATOM 1329 O O . ASP A 1 164 ? 3.809 4.536 0.398 1.00 97.88 164 ASP A O 1
ATOM 1333 N N . LEU A 1 165 ? 3.822 5.222 2.552 1.00 96.50 165 LEU A N 1
ATOM 1334 C CA . LEU A 1 165 ? 5.088 5.948 2.558 1.00 96.50 165 LEU A CA 1
ATOM 1335 C C . LEU A 1 165 ? 6.170 5.134 3.293 1.00 96.50 165 LEU A C 1
ATOM 1337 O O . LEU A 1 165 ? 6.904 5.666 4.128 1.00 96.50 165 LEU A O 1
ATOM 1341 N N . SER A 1 166 ? 6.196 3.818 3.052 1.00 95.12 166 SER A N 1
ATOM 1342 C CA . SER A 1 166 ? 7.160 2.893 3.657 1.00 95.12 166 SER A CA 1
ATOM 1343 C C . SER A 1 166 ? 8.550 3.042 3.049 1.00 95.12 166 SER A C 1
ATOM 1345 O O . SER A 1 166 ? 8.680 3.033 1.829 1.00 95.12 166 SER A O 1
ATOM 1347 N N . TYR A 1 167 ? 9.587 3.049 3.894 1.00 93.94 167 TYR A N 1
ATOM 1348 C CA . TYR A 1 167 ? 10.994 3.117 3.480 1.00 93.94 167 TYR A CA 1
ATOM 1349 C C . TYR A 1 167 ? 11.324 4.341 2.609 1.00 93.94 167 TYR A C 1
ATOM 1351 O O . TYR A 1 167 ? 11.832 4.207 1.505 1.00 93.94 167 TYR A O 1
ATOM 1359 N N . HIS A 1 168 ? 10.960 5.536 3.076 1.00 94.19 168 HIS A N 1
ATOM 1360 C CA . HIS A 1 168 ? 11.318 6.800 2.427 1.00 94.19 168 HIS A CA 1
ATOM 1361 C C . HIS A 1 168 ? 12.410 7.503 3.254 1.00 94.19 168 HIS A C 1
ATOM 1363 O O . HIS A 1 168 ? 12.231 8.625 3.726 1.00 94.19 168 HIS A O 1
ATOM 1369 N N . GLU A 1 169 ? 13.528 6.817 3.507 1.00 92.44 169 GLU A N 1
ATOM 1370 C CA . GLU A 1 169 ? 14.602 7.217 4.430 1.00 92.44 169 GLU A CA 1
ATOM 1371 C C . GLU A 1 169 ? 15.239 8.567 4.090 1.00 92.44 169 GLU A C 1
ATOM 1373 O O . GLU A 1 169 ? 15.715 9.264 4.983 1.00 92.44 169 GLU A O 1
ATOM 1378 N N . GLY A 1 170 ? 15.172 8.985 2.823 1.00 91.25 170 GLY A N 1
ATOM 1379 C CA . GLY A 1 170 ? 15.700 10.269 2.370 1.00 91.25 170 GLY A CA 1
ATOM 1380 C C . GLY A 1 170 ? 15.120 11.481 3.111 1.00 91.25 170 GLY A C 1
ATOM 1381 O O . GLY A 1 170 ? 15.732 12.545 3.116 1.00 91.25 170 GLY A O 1
ATOM 1382 N N . ILE A 1 171 ? 13.975 11.355 3.792 1.00 95.00 171 ILE A N 1
ATOM 1383 C CA . ILE A 1 171 ? 13.436 12.439 4.632 1.00 95.00 171 ILE A CA 1
ATOM 1384 C C . ILE A 1 171 ? 14.300 12.762 5.860 1.00 95.00 171 ILE A C 1
ATOM 1386 O O . ILE A 1 171 ? 14.117 13.822 6.460 1.00 95.00 171 ILE A O 1
ATOM 1390 N N . LEU A 1 172 ? 15.209 11.864 6.251 1.00 93.62 172 LEU A N 1
ATOM 1391 C CA . LEU A 1 172 ? 16.161 12.089 7.340 1.00 93.62 172 LEU A CA 1
ATOM 1392 C C . LEU A 1 172 ? 17.284 13.053 6.918 1.00 93.62 172 LEU A C 1
ATOM 1394 O O . LEU A 1 172 ? 17.924 13.677 7.760 1.00 93.62 172 LEU A O 1
ATOM 1398 N N . GLU A 1 173 ? 17.478 13.257 5.614 1.00 90.38 173 GLU A N 1
ATOM 1399 C CA . GLU A 1 173 ? 18.472 14.175 5.063 1.00 90.38 173 GLU A CA 1
ATOM 1400 C C . GLU A 1 173 ? 17.836 15.521 4.682 1.00 90.38 173 GLU A C 1
ATOM 1402 O O . GLU A 1 173 ? 16.871 15.579 3.920 1.00 90.38 173 GLU A O 1
ATOM 1407 N N . GLY A 1 174 ? 18.402 16.644 5.140 1.00 88.62 174 GLY A N 1
ATOM 1408 C CA . GLY A 1 174 ? 17.772 17.967 5.006 1.00 88.62 174 GLY A CA 1
ATOM 1409 C C . GLY A 1 174 ? 17.397 18.384 3.573 1.00 88.62 174 GLY A C 1
ATOM 1410 O O . GLY A 1 174 ? 16.269 18.809 3.326 1.00 88.62 174 GLY A O 1
ATOM 1411 N N . ALA A 1 175 ? 18.309 18.247 2.604 1.00 88.81 175 ALA A N 1
ATOM 1412 C CA . ALA A 1 175 ? 18.035 18.634 1.214 1.00 88.81 175 ALA A CA 1
ATOM 1413 C C . ALA A 1 175 ? 17.018 17.697 0.535 1.00 88.81 175 ALA A C 1
ATOM 1415 O O . ALA A 1 175 ? 16.125 18.152 -0.189 1.00 88.81 175 ALA A O 1
ATOM 1416 N N . THR A 1 176 ? 17.126 16.393 0.797 1.00 91.62 176 THR A N 1
ATOM 1417 C CA . THR A 1 176 ? 16.221 15.372 0.262 1.00 91.62 176 THR A CA 1
ATOM 1418 C C . THR A 1 176 ? 14.817 15.524 0.852 1.00 91.62 176 THR A C 1
ATOM 1420 O O . THR A 1 176 ? 13.845 15.522 0.097 1.00 91.62 176 THR A O 1
ATOM 1423 N N . ARG A 1 177 ? 14.697 15.811 2.155 1.00 95.00 177 ARG A N 1
ATOM 1424 C CA . ARG A 1 177 ? 13.438 16.143 2.839 1.00 95.00 177 ARG A CA 1
ATOM 1425 C C . ARG A 1 177 ? 12.697 17.307 2.186 1.00 95.00 177 ARG A C 1
ATOM 1427 O O . ARG A 1 177 ? 11.502 17.196 1.923 1.00 95.00 177 ARG A O 1
ATOM 1434 N N . VAL A 1 178 ? 13.388 18.411 1.886 1.00 94.75 178 VAL A N 1
ATOM 1435 C CA . VAL A 1 178 ? 12.767 19.584 1.240 1.00 94.75 178 VAL A CA 1
ATOM 1436 C C . VAL A 1 178 ? 12.219 19.225 -0.144 1.00 94.75 178 VAL A C 1
ATOM 1438 O O . VAL A 1 178 ? 11.095 19.602 -0.488 1.00 94.75 178 VAL A O 1
ATOM 1441 N N . ARG A 1 179 ? 12.985 18.464 -0.939 1.00 93.88 179 ARG A N 1
ATOM 1442 C CA . ARG A 1 179 ? 12.545 17.982 -2.258 1.00 93.88 179 ARG A CA 1
ATOM 1443 C C . ARG A 1 179 ? 11.319 17.077 -2.131 1.00 93.88 179 ARG A C 1
ATOM 1445 O O . ARG A 1 179 ? 10.321 17.332 -2.808 1.00 93.88 179 ARG A O 1
ATOM 1452 N N . TYR A 1 180 ? 11.399 16.090 -1.243 1.00 95.56 180 TYR A N 1
ATOM 1453 C CA . TYR A 1 180 ? 10.344 15.128 -0.954 1.00 95.56 180 TYR A CA 1
ATOM 1454 C C . TYR A 1 180 ? 9.046 15.831 -0.546 1.00 95.56 180 TYR A C 1
ATOM 1456 O O . TYR A 1 180 ? 8.002 15.621 -1.161 1.00 95.56 180 TYR A O 1
ATOM 1464 N N . ALA A 1 181 ? 9.113 16.739 0.433 1.00 96.12 181 ALA A N 1
ATOM 1465 C CA . ALA A 1 181 ? 7.953 17.480 0.915 1.00 96.12 181 ALA A CA 1
ATOM 1466 C C . ALA A 1 181 ? 7.318 18.325 -0.194 1.00 96.12 181 ALA A C 1
ATOM 1468 O O . ALA A 1 181 ? 6.098 18.333 -0.341 1.00 96.12 181 ALA A O 1
ATOM 1469 N N . ARG A 1 182 ? 8.128 18.990 -1.029 1.00 94.75 182 ARG A N 1
ATOM 1470 C CA . ARG A 1 182 ? 7.634 19.757 -2.181 1.00 94.75 182 ARG A CA 1
ATOM 1471 C C . ARG A 1 182 ? 6.910 18.869 -3.197 1.00 94.75 182 ARG A C 1
ATOM 1473 O O . ARG A 1 182 ? 5.851 19.260 -3.683 1.00 94.75 182 ARG A O 1
ATOM 1480 N N . GLN A 1 183 ? 7.463 17.700 -3.523 1.00 93.38 183 GLN A N 1
ATOM 1481 C CA . GLN A 1 183 ? 6.832 16.747 -4.444 1.00 93.38 183 GLN A CA 1
ATOM 1482 C C . GLN A 1 183 ? 5.534 16.186 -3.858 1.00 93.38 183 GLN A C 1
ATOM 1484 O O . GLN A 1 183 ? 4.517 16.152 -4.547 1.00 93.38 183 GLN A O 1
ATOM 1489 N N . LEU A 1 184 ? 5.544 15.807 -2.577 1.00 94.88 184 LEU A N 1
ATOM 1490 C CA . LEU A 1 184 ? 4.373 15.251 -1.908 1.00 94.88 184 LEU A CA 1
ATOM 1491 C C . LEU A 1 184 ? 3.270 16.301 -1.819 1.00 94.88 184 LEU A C 1
ATOM 1493 O O . LEU A 1 184 ? 2.124 16.013 -2.139 1.00 94.88 184 LEU A O 1
ATOM 1497 N N . LYS A 1 185 ? 3.634 17.542 -1.479 1.00 93.88 185 LYS A N 1
ATOM 1498 C CA . LYS A 1 185 ? 2.731 18.691 -1.500 1.00 93.88 185 LYS A CA 1
ATOM 1499 C C . LYS A 1 185 ? 2.089 18.858 -2.872 1.00 93.88 185 LYS A C 1
ATOM 1501 O O . LYS A 1 185 ? 0.870 18.891 -2.948 1.00 93.88 185 LYS A O 1
ATOM 1506 N N . ALA A 1 186 ? 2.873 18.855 -3.949 1.00 91.06 186 ALA A N 1
ATOM 1507 C CA . ALA A 1 186 ? 2.338 18.970 -5.306 1.00 91.06 186 ALA A CA 1
ATOM 1508 C C . ALA A 1 186 ? 1.346 17.846 -5.671 1.00 91.06 186 ALA A C 1
ATOM 1510 O O . ALA A 1 186 ? 0.404 18.101 -6.418 1.00 91.06 186 ALA A O 1
ATOM 1511 N N . LEU A 1 187 ? 1.525 16.635 -5.128 1.00 89.25 187 LEU A N 1
ATOM 1512 C CA . LEU A 1 187 ? 0.612 15.506 -5.337 1.00 89.25 187 LEU A CA 1
ATOM 1513 C C . LEU A 1 187 ? -0.695 15.601 -4.547 1.00 89.25 187 LEU A C 1
ATOM 1515 O O . LEU A 1 187 ? -1.636 14.912 -4.910 1.00 89.25 187 LEU A O 1
ATOM 1519 N N . VAL A 1 188 ? -0.741 16.384 -3.466 1.00 88.75 188 VAL A N 1
ATOM 1520 C CA . VAL A 1 188 ? -1.872 16.396 -2.521 1.00 88.75 188 VAL A CA 1
ATOM 1521 C C . VAL A 1 188 ? -2.535 17.767 -2.358 1.00 88.75 188 VAL A C 1
ATOM 1523 O O . VAL A 1 188 ? -3.446 17.918 -1.548 1.00 88.75 188 VAL A O 1
ATOM 1526 N N . THR A 1 189 ? -2.082 18.800 -3.070 1.00 77.12 189 THR A N 1
ATOM 1527 C CA . THR A 1 189 ? -2.641 20.165 -2.986 1.00 77.12 189 THR A CA 1
ATOM 1528 C C . THR A 1 189 ? -3.707 20.482 -4.034 1.00 77.12 189 THR A C 1
ATOM 1530 O O . THR A 1 189 ? -4.090 21.645 -4.167 1.00 77.12 189 THR A O 1
ATOM 1533 N N . GLY A 1 190 ? -4.219 19.495 -4.773 1.00 61.03 190 GLY A N 1
ATOM 1534 C CA . GLY A 1 190 ? -5.406 19.716 -5.599 1.00 61.03 190 GLY A CA 1
ATOM 1535 C C . GLY A 1 190 ? -6.600 20.174 -4.737 1.00 61.03 190 GLY A C 1
ATOM 1536 O O . GLY A 1 190 ? -6.793 19.661 -3.630 1.00 61.03 190 GLY A O 1
ATOM 1537 N N . PRO A 1 191 ? -7.429 21.137 -5.176 1.00 43.84 191 PRO A N 1
ATOM 1538 C CA . PRO A 1 191 ? -8.682 21.436 -4.486 1.00 43.84 191 PRO A CA 1
ATOM 1539 C C . PRO A 1 191 ? -9.551 20.172 -4.373 1.00 43.84 191 PRO A C 1
ATOM 1541 O O . PRO A 1 191 ? -9.913 19.580 -5.387 1.00 43.84 191 PRO A O 1
ATOM 1544 N N . GLY A 1 192 ? -9.865 19.747 -3.143 1.00 54.34 192 GLY A N 1
ATOM 1545 C CA . GLY A 1 192 ? -10.657 18.537 -2.877 1.00 54.34 192 GLY A CA 1
ATOM 1546 C C . GLY A 1 192 ? -9.916 17.210 -3.079 1.00 54.34 192 GLY A C 1
ATOM 1547 O O . GLY A 1 192 ? -10.580 16.189 -3.235 1.00 54.34 192 GLY A O 1
ATOM 1548 N N . ASP A 1 193 ? -8.577 17.214 -3.095 1.00 68.88 193 ASP A N 1
ATOM 1549 C CA . ASP A 1 193 ? -7.765 16.043 -3.440 1.00 68.88 193 ASP A CA 1
ATOM 1550 C C . ASP A 1 193 ? -7.994 14.841 -2.491 1.00 68.88 193 ASP A C 1
ATOM 1552 O O . ASP A 1 193 ? -7.570 14.872 -1.327 1.00 68.88 193 ASP A O 1
ATOM 1556 N N . PRO A 1 194 ? -8.632 13.752 -2.968 1.00 78.75 194 PRO A N 1
ATOM 1557 C CA . PRO A 1 194 ? -8.871 12.554 -2.172 1.00 78.75 194 PRO A CA 1
ATOM 1558 C C . PRO A 1 194 ? -7.587 11.817 -1.787 1.00 78.75 194 PRO A C 1
ATOM 1560 O O . PRO A 1 194 ? -7.640 10.950 -0.913 1.00 78.75 194 PRO A O 1
ATOM 1563 N N . LEU A 1 195 ? -6.443 12.105 -2.421 1.00 90.38 195 LEU A N 1
ATOM 1564 C CA . LEU A 1 195 ? -5.234 11.302 -2.267 1.00 90.38 195 LEU A CA 1
ATOM 1565 C C . LEU A 1 195 ? -4.712 11.303 -0.826 1.00 90.38 195 LEU A C 1
ATOM 1567 O O . LEU A 1 195 ? -4.269 10.262 -0.349 1.00 90.38 195 LEU A O 1
ATOM 1571 N N . LYS A 1 196 ? -4.861 12.404 -0.076 1.00 91.69 196 LYS A N 1
ATOM 1572 C CA . LYS A 1 196 ? -4.493 12.458 1.357 1.00 91.69 196 LYS A CA 1
ATOM 1573 C C . LYS A 1 196 ? -5.228 11.419 2.204 1.00 91.69 196 LYS A C 1
ATOM 1575 O O . LYS A 1 196 ? -4.684 10.930 3.185 1.00 91.69 196 LYS A O 1
ATOM 1580 N N . LYS A 1 197 ? -6.451 11.051 1.812 1.00 93.88 197 LYS A N 1
ATO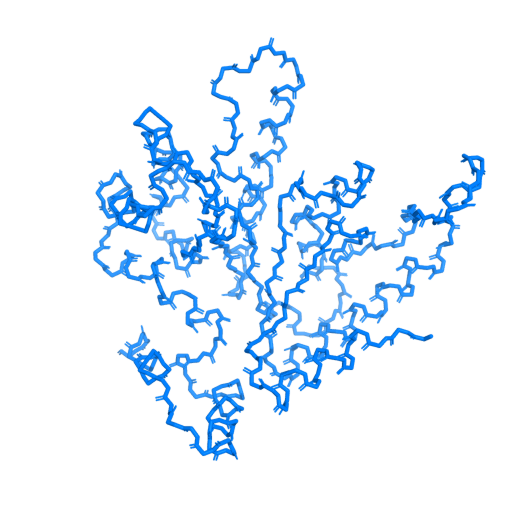M 1581 C CA . LYS A 1 197 ? -7.271 10.013 2.462 1.00 93.88 197 LYS A CA 1
ATOM 1582 C C . LYS A 1 197 ? -6.906 8.592 2.006 1.00 93.88 197 LYS A C 1
ATOM 1584 O O . LYS A 1 197 ? -7.561 7.631 2.404 1.00 93.88 197 LYS A O 1
ATOM 1589 N N . LYS A 1 198 ? -5.902 8.455 1.132 1.00 96.69 198 LYS A N 1
ATOM 1590 C CA . LYS A 1 198 ? -5.418 7.190 0.558 1.00 96.69 198 LYS A CA 1
ATOM 1591 C C . LYS A 1 198 ? -3.955 6.893 0.887 1.00 96.69 198 LYS A C 1
ATOM 1593 O O . LYS A 1 198 ? -3.500 5.792 0.591 1.00 96.69 198 LYS A O 1
ATOM 1598 N N . LEU A 1 199 ? -3.229 7.844 1.475 1.00 97.62 199 LEU A N 1
ATOM 1599 C CA . LEU A 1 199 ? -1.845 7.651 1.902 1.00 97.62 199 LEU A CA 1
ATOM 1600 C C . LEU A 1 199 ? -1.795 7.103 3.327 1.00 97.62 199 LEU A C 1
ATOM 1602 O O . LEU A 1 199 ? -2.521 7.578 4.196 1.00 97.62 199 LEU A O 1
ATOM 1606 N N . CYS A 1 200 ? -0.917 6.138 3.560 1.00 98.38 200 CYS A N 1
ATOM 1607 C CA . CYS A 1 200 ? -0.682 5.522 4.858 1.00 98.38 200 CYS A CA 1
ATOM 1608 C C . CYS A 1 200 ? 0.789 5.677 5.254 1.00 98.38 200 CYS A C 1
ATOM 1610 O O . CYS A 1 200 ? 1.692 5.534 4.433 1.00 98.38 200 CYS A O 1
ATOM 1612 N N . TYR A 1 201 ? 1.049 5.908 6.531 1.00 98.00 201 TYR A N 1
ATOM 1613 C CA . TYR A 1 201 ? 2.376 5.749 7.095 1.00 98.00 201 TYR A CA 1
ATOM 1614 C C . TYR A 1 201 ? 2.770 4.270 7.105 1.00 98.00 201 TYR A C 1
ATOM 1616 O O . TYR A 1 201 ? 1.971 3.391 7.432 1.00 98.00 201 TYR A O 1
ATOM 1624 N N . GLY A 1 202 ? 4.034 4.013 6.798 1.00 96.19 202 GLY A N 1
ATOM 1625 C CA . GLY A 1 202 ? 4.689 2.744 7.053 1.00 96.19 202 GLY A CA 1
ATOM 1626 C C . GLY A 1 202 ? 6.185 2.977 7.223 1.00 96.19 202 GLY A C 1
ATOM 1627 O O . GLY A 1 202 ? 6.726 3.980 6.762 1.00 96.19 202 GLY A O 1
ATOM 1628 N N . SER A 1 203 ? 6.858 2.088 7.946 1.00 94.69 203 SER A N 1
ATOM 1629 C CA . SER A 1 203 ? 8.297 2.220 8.208 1.00 94.69 203 SER A CA 1
ATOM 1630 C C . SER A 1 203 ? 9.152 1.336 7.313 1.00 94.69 203 SER A C 1
ATOM 1632 O O . SER A 1 203 ? 10.271 1.709 6.988 1.00 94.69 203 SER A O 1
ATOM 1634 N N . ASP A 1 204 ? 8.640 0.158 6.944 1.00 93.44 204 ASP A N 1
ATOM 1635 C CA . ASP A 1 204 ? 9.461 -0.983 6.523 1.00 93.44 204 ASP A CA 1
ATOM 1636 C C . ASP A 1 204 ? 10.644 -1.212 7.480 1.00 93.44 204 ASP A C 1
ATOM 1638 O O . ASP A 1 204 ? 11.813 -1.220 7.097 1.00 93.44 204 ASP A O 1
ATOM 1642 N N . TRP A 1 205 ? 10.326 -1.326 8.774 1.00 92.56 205 TRP A N 1
ATOM 1643 C CA . TRP A 1 205 ? 11.287 -1.227 9.875 1.00 92.56 205 TRP A CA 1
ATOM 1644 C C . TRP A 1 205 ? 12.581 -2.032 9.683 1.00 92.56 205 TRP A C 1
ATOM 1646 O O . TRP A 1 205 ? 13.643 -1.535 10.022 1.00 92.56 205 TRP A O 1
ATOM 1656 N N . VAL A 1 206 ? 12.537 -3.238 9.108 1.00 90.94 206 VAL A N 1
ATOM 1657 C CA . VAL A 1 206 ? 13.751 -4.052 8.887 1.00 90.94 206 VAL A CA 1
ATOM 1658 C C . VAL A 1 206 ? 14.718 -3.395 7.895 1.00 90.94 206 VAL A C 1
ATOM 1660 O O . VAL A 1 206 ? 15.933 -3.510 8.053 1.00 90.94 206 VAL A O 1
ATOM 1663 N N . MET A 1 207 ? 14.195 -2.713 6.877 1.00 92.31 207 MET A N 1
ATOM 1664 C CA . MET A 1 207 ? 15.002 -1.948 5.929 1.00 92.31 207 MET A CA 1
ATOM 1665 C C . MET A 1 207 ? 15.511 -0.664 6.584 1.00 92.31 207 MET A C 1
ATOM 1667 O O . MET A 1 207 ? 16.702 -0.364 6.520 1.00 92.31 207 MET A O 1
ATOM 1671 N N . LEU A 1 208 ? 14.622 0.044 7.280 1.00 91.88 208 LEU A N 1
ATOM 1672 C CA . LEU A 1 208 ? 14.923 1.310 7.938 1.00 91.88 208 LEU A CA 1
ATOM 1673 C C . LEU A 1 208 ? 15.918 1.169 9.104 1.00 91.88 208 LEU A C 1
ATOM 1675 O O . LEU A 1 208 ? 16.780 2.020 9.263 1.00 91.88 208 LEU A O 1
ATOM 1679 N N . ALA A 1 209 ? 15.878 0.077 9.871 1.00 92.12 209 ALA A N 1
ATOM 1680 C CA . ALA A 1 209 ? 16.784 -0.191 10.996 1.00 92.12 209 ALA A CA 1
ATOM 1681 C C . ALA A 1 209 ? 18.265 -0.299 10.583 1.00 92.12 209 ALA A C 1
ATOM 1683 O O . ALA A 1 209 ? 19.153 -0.384 11.429 1.00 92.12 209 ALA A O 1
ATOM 1684 N N . ARG A 1 210 ? 18.538 -0.332 9.275 1.00 92.00 210 ARG A N 1
ATOM 1685 C CA . ARG A 1 210 ? 19.883 -0.333 8.691 1.00 92.00 210 ARG A CA 1
ATOM 1686 C C . ARG A 1 210 ? 20.381 1.071 8.350 1.00 92.00 210 ARG A C 1
ATOM 1688 O O . ARG A 1 210 ? 21.532 1.199 7.940 1.00 92.00 210 ARG A O 1
ATOM 1695 N N . GLN A 1 211 ? 19.521 2.078 8.468 1.00 93.00 211 GLN A N 1
ATOM 1696 C CA . GLN A 1 211 ? 19.824 3.467 8.160 1.00 93.00 211 GLN A CA 1
ATOM 1697 C C . GLN A 1 211 ? 20.242 4.221 9.432 1.00 93.00 211 GLN A C 1
ATOM 1699 O O . GLN A 1 211 ? 19.750 3.899 10.522 1.00 93.00 211 GLN A O 1
ATOM 1704 N N . PRO A 1 212 ? 21.142 5.214 9.318 1.00 92.62 212 PRO A N 1
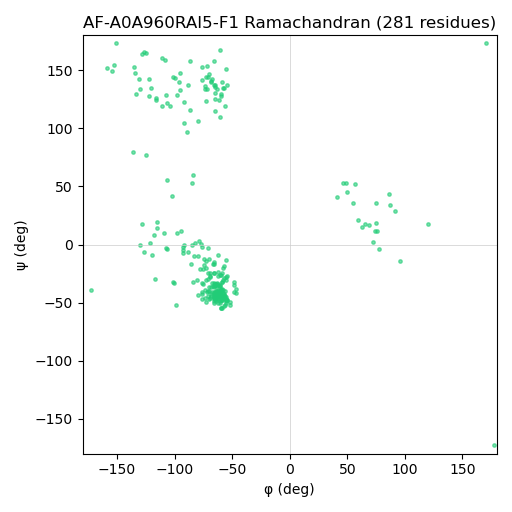ATOM 1705 C CA . PRO A 1 212 ? 21.388 6.174 10.391 1.00 92.62 212 PRO A CA 1
ATOM 1706 C C . PRO A 1 212 ? 20.091 6.874 10.808 1.00 92.62 212 PRO A C 1
ATOM 1708 O O . PRO A 1 212 ? 19.190 7.033 9.985 1.00 92.62 212 PRO A O 1
ATOM 1711 N N . ASP A 1 213 ? 20.009 7.295 12.072 1.00 94.75 213 ASP A N 1
ATOM 1712 C CA . ASP A 1 213 ? 18.929 8.152 12.584 1.00 94.75 213 ASP A CA 1
ATOM 1713 C C . ASP A 1 213 ? 17.509 7.555 12.436 1.00 94.75 213 ASP A C 1
ATOM 1715 O O . ASP A 1 213 ? 16.499 8.268 12.459 1.00 94.75 213 ASP A O 1
ATOM 1719 N N . ASN A 1 214 ? 17.406 6.229 12.285 1.00 94.06 214 ASN A N 1
ATOM 1720 C CA . ASN A 1 214 ? 16.144 5.527 12.045 1.00 94.06 214 ASN A CA 1
ATOM 1721 C C . ASN A 1 214 ? 15.132 5.679 13.191 1.00 94.06 214 ASN A C 1
ATOM 1723 O O . ASN A 1 214 ? 13.922 5.654 12.950 1.00 94.06 214 ASN A O 1
ATOM 1727 N N . GLU A 1 215 ? 15.608 5.890 14.417 1.00 95.19 215 GLU A N 1
ATOM 1728 C CA . GLU A 1 215 ? 14.794 6.165 15.597 1.00 95.19 215 GLU A CA 1
ATOM 1729 C C . GLU A 1 215 ? 13.950 7.438 15.444 1.00 95.19 215 GLU A C 1
ATOM 1731 O O . GLU A 1 215 ? 12.868 7.530 16.023 1.00 95.19 215 GLU A O 1
ATOM 1736 N N . TYR A 1 216 ? 14.392 8.386 14.610 1.00 96.38 216 TYR A N 1
ATOM 1737 C CA . TYR A 1 216 ? 13.703 9.651 14.365 1.00 96.38 216 TYR A CA 1
ATOM 1738 C C . TYR A 1 216 ? 12.753 9.604 13.165 1.00 96.38 216 TYR A C 1
ATOM 1740 O O . TYR A 1 216 ? 12.053 10.584 12.900 1.00 96.38 216 TYR A O 1
ATOM 1748 N N . TYR A 1 217 ? 12.701 8.497 12.416 1.00 97.25 217 TYR A N 1
ATOM 1749 C CA . TYR A 1 217 ? 11.955 8.421 11.156 1.00 97.25 217 TYR A CA 1
ATOM 1750 C C . TYR A 1 217 ? 10.462 8.698 11.316 1.00 97.25 217 TYR A C 1
ATOM 1752 O O . TYR A 1 217 ? 9.893 9.460 10.535 1.00 97.25 217 TYR A O 1
ATOM 1760 N N . ARG A 1 218 ? 9.822 8.111 12.336 1.00 97.31 218 ARG A N 1
ATOM 1761 C CA . ARG A 1 218 ? 8.387 8.305 12.589 1.00 97.31 218 ARG A CA 1
ATOM 1762 C C . ARG A 1 218 ? 8.068 9.785 12.802 1.00 97.31 218 ARG A C 1
ATOM 1764 O O . ARG A 1 218 ? 7.224 10.336 12.098 1.00 97.31 218 ARG A O 1
ATOM 1771 N N . ASP A 1 219 ? 8.764 10.412 13.744 1.00 97.75 219 ASP A N 1
ATOM 1772 C CA . ASP A 1 219 ? 8.533 11.807 14.127 1.00 97.75 219 ASP A CA 1
ATOM 1773 C C . ASP A 1 219 ? 8.918 12.759 12.983 1.00 97.75 219 ASP A C 1
ATOM 1775 O O . ASP A 1 219 ? 8.267 13.781 12.751 1.00 97.75 219 ASP A O 1
ATOM 1779 N N . THR A 1 220 ? 9.938 12.395 12.200 1.00 97.62 220 THR A N 1
ATOM 1780 C CA . THR A 1 220 ? 10.329 13.124 10.990 1.00 97.62 220 THR A CA 1
ATOM 1781 C C . THR A 1 220 ? 9.247 13.043 9.919 1.00 97.62 220 THR A C 1
ATOM 1783 O O . THR A 1 220 ? 8.891 14.077 9.360 1.00 97.62 220 THR A O 1
ATOM 1786 N N . MET A 1 221 ? 8.676 11.865 9.657 1.00 98.00 221 MET A N 1
ATOM 1787 C CA . MET A 1 221 ? 7.584 11.708 8.693 1.00 98.00 221 MET A CA 1
ATOM 1788 C C . MET A 1 221 ? 6.345 12.504 9.121 1.00 98.00 221 MET A C 1
ATOM 1790 O O . MET A 1 221 ? 5.771 13.230 8.309 1.00 98.00 221 MET A O 1
ATOM 1794 N N . GLU A 1 222 ? 5.972 12.452 10.401 1.00 98.31 222 GLU A N 1
ATOM 1795 C CA . GLU A 1 222 ? 4.874 13.261 10.941 1.00 98.31 222 GLU A CA 1
ATOM 1796 C C . GLU A 1 222 ? 5.141 14.768 10.775 1.00 98.31 222 GLU A C 1
ATOM 1798 O O . GLU A 1 222 ? 4.260 15.526 10.362 1.00 98.31 222 GLU A O 1
ATOM 1803 N N . SER A 1 223 ? 6.376 15.210 11.030 1.00 98.19 223 SER A N 1
ATOM 1804 C CA . SER A 1 223 ? 6.819 16.594 10.824 1.00 98.19 223 SER A CA 1
ATOM 1805 C C . SER A 1 223 ? 6.770 17.008 9.348 1.00 98.19 223 SER A C 1
ATOM 1807 O O . SER A 1 223 ? 6.284 18.093 9.033 1.00 98.19 223 SER A O 1
ATOM 1809 N N . VAL A 1 224 ? 7.197 16.136 8.429 1.00 97.88 224 VAL A N 1
ATOM 1810 C CA . VAL A 1 224 ? 7.106 16.365 6.978 1.00 97.88 224 VAL A CA 1
ATOM 1811 C C . VAL A 1 224 ? 5.653 16.549 6.549 1.00 97.88 224 VAL A C 1
ATOM 1813 O O . VAL A 1 224 ? 5.337 17.504 5.842 1.00 97.88 224 VAL A O 1
ATOM 1816 N N . ILE A 1 225 ? 4.754 15.672 6.997 1.00 96.81 225 ILE A N 1
ATOM 1817 C CA . ILE A 1 225 ? 3.329 15.722 6.648 1.00 96.81 225 ILE A CA 1
ATOM 1818 C C . ILE A 1 225 ? 2.669 16.987 7.218 1.00 96.81 225 ILE A C 1
ATOM 1820 O O . ILE A 1 225 ? 2.012 17.740 6.494 1.00 96.81 225 ILE A O 1
ATOM 1824 N N . SER A 1 226 ? 2.857 17.248 8.510 1.00 97.25 226 SER A N 1
ATOM 1825 C CA . SER A 1 226 ? 2.165 18.338 9.205 1.00 97.25 226 SER A CA 1
ATOM 1826 C C . SER A 1 226 ? 2.739 19.720 8.888 1.00 97.25 226 SER A C 1
ATOM 1828 O O . SER A 1 226 ? 1.980 20.661 8.668 1.00 97.25 226 SER A O 1
ATOM 1830 N N . ARG A 1 227 ? 4.069 19.873 8.840 1.00 96.88 227 ARG A N 1
ATOM 1831 C CA . ARG A 1 227 ? 4.731 21.183 8.709 1.00 96.88 227 ARG A CA 1
ATOM 1832 C C . ARG A 1 227 ? 5.160 21.484 7.282 1.00 96.88 227 ARG A C 1
ATOM 1834 O O . ARG A 1 227 ? 4.818 22.543 6.762 1.00 96.88 227 ARG A O 1
ATOM 1841 N N . ASP A 1 228 ? 5.883 20.567 6.644 1.00 96.94 228 ASP A N 1
ATOM 1842 C CA . ASP A 1 228 ? 6.526 20.863 5.357 1.00 96.94 228 ASP A CA 1
ATOM 1843 C C . ASP A 1 228 ? 5.526 20.774 4.194 1.00 96.94 228 ASP A C 1
ATOM 1845 O O . ASP A 1 228 ? 5.468 21.648 3.323 1.00 96.94 228 ASP A O 1
ATOM 1849 N N . VAL A 1 229 ? 4.679 19.740 4.204 1.00 95.38 229 VAL A N 1
ATOM 1850 C CA . VAL A 1 229 ? 3.533 19.629 3.294 1.00 95.38 229 VAL A CA 1
ATOM 1851 C C . VAL A 1 229 ? 2.428 20.602 3.718 1.00 95.38 229 VAL A C 1
ATOM 1853 O O . VAL A 1 229 ? 1.837 21.266 2.859 1.00 95.38 229 VAL A O 1
ATOM 1856 N N . GLY A 1 230 ? 2.208 20.754 5.027 1.00 94.19 230 GLY A N 1
ATOM 1857 C CA . GLY A 1 230 ? 1.202 21.652 5.597 1.00 94.19 230 GLY A CA 1
ATOM 1858 C C . GLY A 1 230 ? -0.180 21.012 5.721 1.00 94.19 230 GLY A C 1
ATOM 1859 O O . GLY A 1 230 ? -1.184 21.688 5.496 1.00 94.19 230 GLY A O 1
ATOM 1860 N N . MET A 1 231 ? -0.248 19.705 5.999 1.00 93.81 231 MET A N 1
ATOM 1861 C CA . MET A 1 231 ? -1.517 19.029 6.273 1.00 93.81 231 MET A CA 1
ATOM 1862 C C . MET A 1 231 ? -2.081 19.454 7.636 1.00 93.81 231 MET A C 1
ATOM 1864 O O . MET A 1 231 ? -1.347 19.653 8.602 1.00 93.81 231 MET A O 1
ATOM 1868 N N . SER A 1 232 ? -3.405 19.563 7.730 1.00 94.06 232 SER A N 1
ATOM 1869 C CA . SER A 1 232 ? -4.101 19.785 9.000 1.00 94.06 232 SER A CA 1
ATOM 1870 C C . SER A 1 232 ? -3.851 18.640 9.989 1.00 94.06 232 SER A C 1
ATOM 1872 O O . SER A 1 232 ? -3.392 17.556 9.621 1.00 94.06 232 SER A O 1
ATOM 1874 N N . LYS A 1 233 ? -4.210 18.848 11.262 1.00 95.44 233 LYS A N 1
ATOM 1875 C CA . LYS A 1 233 ? -4.113 17.803 12.292 1.00 95.44 233 LYS A CA 1
ATOM 1876 C C . LYS A 1 233 ? -4.876 16.535 11.887 1.00 95.44 233 LYS A C 1
ATOM 1878 O O . LYS A 1 233 ? -4.332 15.444 11.999 1.00 95.44 233 LYS A O 1
ATOM 1883 N N . THR A 1 234 ? -6.099 16.679 11.377 1.00 93.38 234 THR A N 1
ATOM 1884 C CA . THR A 1 234 ? -6.924 15.542 10.942 1.00 93.38 234 THR A CA 1
ATOM 1885 C C . THR A 1 234 ? -6.306 14.816 9.752 1.00 93.38 234 THR A C 1
ATOM 1887 O O . THR A 1 234 ? -6.188 13.599 9.788 1.00 93.38 234 THR A O 1
ATOM 1890 N N . GLU A 1 235 ? -5.846 15.543 8.731 1.00 94.44 235 GLU A N 1
ATOM 1891 C CA . GLU A 1 235 ? -5.171 14.931 7.576 1.00 94.44 235 GLU A CA 1
ATOM 1892 C C . GLU A 1 235 ? -3.859 14.239 7.979 1.00 94.44 235 GLU A C 1
ATOM 1894 O O . GLU A 1 235 ? -3.536 13.177 7.455 1.00 94.44 235 GLU A O 1
ATOM 1899 N N . THR A 1 236 ? -3.124 14.802 8.942 1.00 96.44 236 THR A N 1
ATOM 1900 C CA . THR A 1 236 ? -1.911 14.177 9.488 1.00 96.44 236 THR A CA 1
ATOM 1901 C C . THR A 1 236 ? -2.253 12.864 10.190 1.00 96.44 236 THR A C 1
ATOM 1903 O O . THR A 1 236 ? -1.643 11.845 9.883 1.00 96.44 236 THR A O 1
ATOM 1906 N N . LEU A 1 237 ? -3.261 12.849 11.070 1.00 95.88 237 LEU A N 1
ATOM 1907 C CA . LEU A 1 237 ? -3.738 11.619 11.718 1.00 95.88 237 LEU A CA 1
ATOM 1908 C C . LEU A 1 237 ? -4.245 10.589 10.702 1.00 95.88 237 LEU A C 1
ATOM 1910 O O . LEU A 1 237 ? -4.028 9.386 10.867 1.00 95.88 237 LEU A O 1
ATOM 1914 N N . ASP A 1 238 ? -4.866 11.057 9.618 1.00 95.75 238 ASP A N 1
ATOM 1915 C CA . ASP A 1 238 ? -5.305 10.178 8.546 1.00 95.75 238 ASP A CA 1
ATOM 1916 C C . ASP A 1 238 ? -4.142 9.434 7.905 1.00 95.75 238 ASP A C 1
ATOM 1918 O O . ASP A 1 238 ? -4.185 8.205 7.815 1.00 95.75 238 ASP A O 1
ATOM 1922 N N . VAL A 1 239 ? -3.087 10.153 7.520 1.00 97.12 239 VAL A N 1
ATOM 1923 C CA . VAL A 1 239 ? -1.890 9.524 6.957 1.00 97.12 239 VAL A CA 1
ATOM 1924 C C . VAL A 1 239 ? -1.196 8.649 7.998 1.00 97.12 239 VAL A C 1
ATOM 1926 O O . VAL A 1 239 ? -0.823 7.520 7.692 1.00 97.12 239 VAL A O 1
ATOM 1929 N N . MET A 1 240 ? -1.062 9.122 9.237 1.00 97.56 240 MET A N 1
ATOM 1930 C CA . MET A 1 240 ? -0.295 8.434 10.279 1.00 97.56 240 MET A CA 1
ATOM 1931 C C . MET A 1 240 ? -0.990 7.199 10.874 1.00 97.56 240 MET A C 1
ATOM 1933 O O . MET A 1 240 ? -0.322 6.409 11.540 1.00 97.56 240 MET A O 1
ATOM 1937 N N . GLY A 1 241 ? -2.284 6.975 10.617 1.00 96.31 241 GLY A N 1
ATOM 1938 C CA . GLY A 1 241 ? -2.950 5.759 11.090 1.00 96.31 241 GLY A CA 1
ATOM 1939 C C . GLY A 1 241 ? -4.375 5.529 10.599 1.00 96.31 241 GLY A C 1
ATOM 1940 O O . GLY A 1 241 ? -4.720 4.391 10.273 1.00 96.31 241 GLY A O 1
ATOM 1941 N N . HIS A 1 242 ? -5.218 6.560 10.490 1.00 97.00 242 HIS A N 1
ATOM 1942 C CA . HIS A 1 242 ? -6.640 6.307 10.218 1.00 97.00 242 HIS A CA 1
ATOM 1943 C C . HIS A 1 242 ? -6.894 5.697 8.836 1.00 97.00 242 HIS A C 1
ATOM 1945 O O . HIS A 1 242 ? -7.741 4.817 8.690 1.00 97.00 242 HIS A O 1
ATOM 1951 N N . ASN A 1 243 ? -6.141 6.104 7.812 1.00 97.69 243 ASN A N 1
ATOM 1952 C CA . ASN A 1 243 ? -6.262 5.511 6.483 1.00 97.69 243 ASN A CA 1
ATOM 1953 C C . ASN A 1 243 ? -5.854 4.036 6.483 1.00 97.69 243 ASN A C 1
ATOM 1955 O O . ASN A 1 243 ? -6.478 3.243 5.780 1.00 97.69 243 ASN A O 1
ATOM 1959 N N . ALA A 1 244 ? -4.876 3.647 7.309 1.00 97.38 244 ALA A N 1
ATOM 1960 C CA . ALA A 1 244 ? -4.512 2.247 7.485 1.00 97.38 244 ALA A CA 1
ATOM 1961 C C . ALA A 1 244 ? -5.654 1.463 8.146 1.00 97.38 244 ALA A C 1
ATOM 1963 O O . ALA A 1 244 ? -5.976 0.371 7.690 1.00 97.38 244 ALA A O 1
ATOM 1964 N N . LEU A 1 245 ? -6.334 2.030 9.147 1.00 97.12 245 LEU A N 1
ATOM 1965 C CA . LEU A 1 245 ? -7.496 1.400 9.787 1.00 97.12 245 LEU A CA 1
ATOM 1966 C C . LEU A 1 245 ? -8.676 1.236 8.813 1.00 97.12 245 LEU A C 1
ATOM 1968 O O . LEU A 1 245 ? -9.299 0.170 8.780 1.00 97.12 245 LEU A O 1
ATOM 1972 N N . ARG A 1 246 ? -8.939 2.236 7.958 1.00 96.44 246 ARG A N 1
ATOM 1973 C CA . ARG A 1 246 ? -9.933 2.143 6.869 1.00 96.44 246 ARG A CA 1
ATOM 1974 C C . ARG A 1 246 ? -9.544 1.089 5.836 1.00 96.44 246 ARG A C 1
ATOM 1976 O O . ARG A 1 246 ? -10.364 0.251 5.470 1.00 96.44 246 ARG A O 1
ATOM 1983 N N . PHE A 1 247 ? -8.282 1.083 5.401 1.00 97.62 247 PHE A N 1
ATOM 1984 C CA . PHE A 1 247 ? -7.747 0.067 4.493 1.00 97.62 247 PHE A CA 1
ATOM 1985 C C . PHE A 1 247 ? -7.888 -1.337 5.080 1.00 97.62 247 PHE A C 1
ATOM 1987 O O . PHE A 1 247 ? -8.273 -2.251 4.355 1.00 97.62 247 PHE A O 1
ATOM 1994 N N . LEU A 1 248 ? -7.621 -1.498 6.377 1.00 96.88 248 LEU A N 1
ATOM 1995 C CA . LEU A 1 248 ? -7.775 -2.749 7.109 1.00 96.88 248 LEU A CA 1
ATOM 1996 C C . LEU A 1 248 ? -9.240 -3.102 7.351 1.00 96.88 248 LEU A C 1
ATOM 1998 O O . LEU A 1 248 ? -9.539 -4.282 7.449 1.00 96.88 248 LEU A O 1
ATOM 2002 N N . GLY A 1 249 ? -10.178 -2.153 7.285 1.00 95.25 249 GLY A N 1
ATOM 2003 C CA . GLY A 1 249 ? -11.629 -2.406 7.347 1.00 95.25 249 GLY A CA 1
ATOM 2004 C C . GLY A 1 249 ? -12.090 -2.740 8.751 1.00 95.25 249 GLY A C 1
ATOM 2005 O O . GLY A 1 249 ? -12.940 -3.600 8.956 1.00 95.25 249 GLY A O 1
ATOM 2006 N N . VAL A 1 250 ? -11.460 -2.089 9.723 1.00 95.31 250 VAL A N 1
ATOM 2007 C CA . VAL A 1 250 ? -11.772 -2.243 11.144 1.00 95.31 250 VAL A CA 1
ATOM 2008 C C . VAL A 1 250 ? -12.491 -1.025 11.717 1.00 95.31 250 VAL A C 1
ATOM 2010 O O . VAL A 1 250 ? -12.861 -1.059 12.885 1.00 95.31 250 VAL A O 1
ATOM 2013 N N . THR A 1 251 ? -12.704 0.033 10.928 1.00 94.50 251 THR A N 1
ATOM 2014 C CA . THR A 1 251 ? -13.339 1.276 11.402 1.00 94.50 251 THR A CA 1
ATOM 2015 C C . THR A 1 251 ? -14.855 1.184 11.529 1.00 94.50 251 THR A C 1
ATOM 2017 O O . THR A 1 251 ? -15.459 1.929 12.290 1.00 94.50 251 THR A O 1
ATOM 2020 N N . SER A 1 252 ? -15.479 0.232 10.838 1.00 89.56 252 SER A N 1
ATOM 2021 C CA . SER A 1 252 ? -16.915 -0.037 10.910 1.00 89.56 252 SER A CA 1
ATOM 2022 C C . SER A 1 252 ? -17.181 -1.498 11.259 1.00 89.56 252 SER A C 1
ATOM 2024 O O . SER A 1 252 ? -16.286 -2.350 11.212 1.00 89.56 252 SER A O 1
ATOM 2026 N N . ASP A 1 253 ? -18.420 -1.787 11.649 1.00 89.88 253 ASP A N 1
ATOM 2027 C CA . ASP A 1 253 ? -18.865 -3.165 11.801 1.00 89.88 253 ASP A CA 1
ATOM 2028 C C . ASP A 1 253 ? -18.871 -3.862 10.437 1.00 89.88 253 ASP A C 1
ATOM 2030 O O . ASP A 1 253 ? -19.275 -3.303 9.418 1.00 89.88 253 ASP A O 1
ATOM 2034 N N . GLY A 1 254 ? -18.395 -5.100 10.419 1.00 91.81 254 GLY A N 1
ATOM 2035 C CA . GLY A 1 254 ? -18.213 -5.854 9.192 1.00 91.81 254 GLY A CA 1
ATOM 2036 C C . GLY A 1 254 ? -17.443 -7.140 9.439 1.00 91.81 254 GLY A C 1
ATOM 2037 O O . GLY A 1 254 ? -16.931 -7.388 10.534 1.00 91.81 254 GLY A O 1
ATOM 2038 N N . GLN A 1 255 ? -17.345 -7.955 8.394 1.00 93.00 255 GLN A N 1
ATOM 2039 C CA . GLN A 1 255 ? -16.799 -9.307 8.479 1.00 93.00 255 GLN A CA 1
ATOM 2040 C C . GLN A 1 255 ? -15.351 -9.332 8.983 1.00 93.00 255 GLN A C 1
ATOM 2042 O O . GLN A 1 255 ? -14.986 -10.201 9.773 1.00 93.00 255 GLN A O 1
ATOM 2047 N N . GLN A 1 256 ? -14.522 -8.374 8.560 1.00 93.06 256 GLN A N 1
ATOM 2048 C CA . GLN A 1 256 ? -13.138 -8.287 9.014 1.00 93.06 256 GLN A CA 1
ATOM 2049 C C . GLN A 1 256 ? -13.041 -7.989 10.516 1.00 93.06 256 GLN A C 1
ATOM 2051 O O . GLN A 1 256 ? -12.275 -8.654 11.221 1.00 93.06 256 GLN A O 1
ATOM 2056 N N . ARG A 1 257 ? -13.805 -7.006 11.009 1.00 94.19 257 ARG A N 1
ATOM 2057 C CA . ARG A 1 257 ? -13.822 -6.636 12.428 1.00 94.19 257 ARG A CA 1
ATOM 2058 C C . ARG A 1 257 ? -14.355 -7.787 13.279 1.00 94.19 257 ARG A C 1
ATOM 2060 O O . ARG A 1 257 ? -13.712 -8.170 14.251 1.00 94.19 257 ARG A O 1
ATOM 2067 N N . GLU A 1 258 ? -15.472 -8.387 12.872 1.00 95.06 258 GLU A N 1
ATOM 2068 C CA . GLU A 1 258 ? -16.068 -9.541 13.554 1.00 95.06 258 GLU A CA 1
ATOM 2069 C C . GLU A 1 258 ? -15.084 -10.717 13.641 1.00 95.06 258 GLU A C 1
ATOM 2071 O O . GLU A 1 258 ? -14.903 -11.308 14.706 1.00 95.06 258 GLU A O 1
ATOM 2076 N N . ARG A 1 259 ? -14.389 -11.027 12.540 1.00 95.19 259 ARG A N 1
ATOM 2077 C CA . ARG A 1 259 ? -13.372 -12.084 12.498 1.00 95.19 259 ARG A CA 1
ATOM 2078 C C . ARG A 1 259 ? -12.242 -11.837 13.494 1.00 95.19 259 ARG A C 1
ATOM 2080 O O . ARG A 1 259 ? -11.846 -12.769 14.192 1.00 95.19 259 ARG A O 1
ATOM 2087 N N . LEU A 1 260 ? -11.736 -10.608 13.584 1.00 94.88 260 LEU A N 1
ATOM 2088 C CA . LEU A 1 260 ? -10.644 -10.285 14.502 1.00 94.88 260 LEU A CA 1
ATOM 2089 C C . LEU A 1 260 ? -11.096 -10.293 15.974 1.00 94.88 260 LEU A C 1
ATOM 2091 O O . LEU A 1 260 ? -10.397 -10.849 16.820 1.00 94.88 260 LEU A O 1
ATOM 2095 N N . ALA A 1 261 ? -12.292 -9.777 16.270 1.00 95.00 261 ALA A N 1
ATOM 2096 C CA . ALA A 1 261 ? -12.893 -9.853 17.605 1.00 95.00 261 ALA A CA 1
ATOM 2097 C C . ALA A 1 261 ? -13.096 -11.314 18.054 1.00 95.00 261 ALA A C 1
ATOM 2099 O O . ALA A 1 261 ? -12.713 -11.709 19.160 1.00 95.00 261 ALA A O 1
ATOM 2100 N N . ASN A 1 262 ? -13.617 -12.163 17.161 1.00 95.62 262 ASN A N 1
ATOM 2101 C CA . ASN A 1 262 ? -13.771 -13.597 17.409 1.00 95.62 262 ASN A CA 1
ATOM 2102 C C . ASN A 1 262 ? -12.424 -14.291 17.642 1.00 95.62 262 ASN A C 1
ATOM 2104 O O . ASN A 1 262 ? -12.329 -15.145 18.528 1.00 95.62 262 ASN A O 1
ATOM 2108 N N . PHE A 1 263 ? -11.379 -13.911 16.900 1.00 96.06 263 PHE A N 1
ATOM 2109 C CA . PHE A 1 263 ? -10.027 -14.410 17.131 1.00 96.06 263 PHE A CA 1
ATOM 2110 C C . PHE A 1 263 ? -9.547 -14.070 18.547 1.00 96.06 263 PHE A C 1
ATOM 2112 O O . PHE A 1 263 ? -9.239 -14.997 19.298 1.00 96.06 263 PHE A O 1
ATOM 2119 N N . TYR A 1 264 ? -9.570 -12.796 18.959 1.00 95.75 264 TYR A N 1
ATOM 2120 C CA . TYR A 1 264 ? -9.135 -12.399 20.306 1.00 95.75 264 TYR A CA 1
ATOM 2121 C C . TYR A 1 264 ? -9.912 -13.131 21.402 1.00 95.75 264 TYR A C 1
ATOM 2123 O O . TYR A 1 264 ? -9.310 -13.726 22.302 1.00 95.75 264 TYR A O 1
ATOM 2131 N N . LYS A 1 265 ? -11.240 -13.210 21.264 1.00 96.31 265 LYS A N 1
ATOM 2132 C CA . LYS A 1 265 ? -12.101 -13.967 22.178 1.00 96.31 265 LYS A CA 1
ATOM 2133 C C . LYS A 1 265 ? -11.721 -15.448 22.246 1.00 96.31 265 LYS A C 1
ATOM 2135 O O . LYS A 1 265 ? -11.626 -15.999 23.342 1.00 96.31 265 LYS A O 1
ATOM 2140 N N . SER A 1 266 ? -11.483 -16.098 21.105 1.00 96.00 266 SER A N 1
ATOM 2141 C CA . SER A 1 266 ? -11.107 -17.519 21.050 1.00 96.00 266 SER A CA 1
ATOM 2142 C C . SER A 1 266 ? -9.750 -17.802 21.701 1.00 96.00 266 SER A C 1
ATOM 2144 O O . SER A 1 266 ? -9.580 -18.839 22.339 1.00 96.00 266 SER A O 1
ATOM 2146 N N . GLN A 1 267 ? -8.814 -16.854 21.594 1.00 96.31 267 GLN A N 1
ATOM 2147 C CA . GLN A 1 267 ? -7.481 -16.942 22.189 1.00 96.31 267 GLN A CA 1
ATOM 2148 C C . GLN A 1 267 ? -7.451 -16.480 23.652 1.00 96.31 267 GLN A C 1
ATOM 2150 O O . GLN A 1 267 ? -6.394 -16.516 24.279 1.00 96.31 267 GLN A O 1
ATOM 2155 N N . LYS A 1 268 ? -8.595 -16.057 24.215 1.00 96.81 268 LYS A N 1
ATOM 2156 C CA . LYS A 1 268 ? -8.698 -15.458 25.557 1.00 96.81 268 LYS A CA 1
ATOM 2157 C C . LYS A 1 268 ? -7.760 -14.254 25.728 1.00 96.81 268 LYS A C 1
ATOM 2159 O O . LYS A 1 268 ? -7.190 -14.049 26.797 1.00 96.81 268 LYS A O 1
ATOM 2164 N N . MET A 1 269 ? -7.594 -13.478 24.661 1.00 95.44 269 MET A N 1
ATOM 2165 C CA . MET A 1 269 ? -6.809 -12.250 24.640 1.00 95.44 269 MET A CA 1
ATOM 2166 C C . MET A 1 269 ? -7.741 -11.045 24.727 1.00 95.44 269 MET A C 1
ATOM 2168 O O . MET A 1 269 ? -8.828 -11.054 24.150 1.00 95.44 269 MET A O 1
ATOM 2172 N N . SER A 1 270 ? -7.299 -9.996 25.416 1.00 95.19 270 SER A N 1
ATOM 2173 C CA . SER A 1 270 ? -7.961 -8.696 25.336 1.00 95.19 270 SER A CA 1
ATOM 2174 C C . SER A 1 270 ? -7.784 -8.106 23.940 1.00 95.19 270 SER A C 1
ATOM 2176 O O . SER A 1 270 ? -6.714 -8.230 23.339 1.00 95.19 270 SER A O 1
ATOM 2178 N N . GLU A 1 271 ? -8.821 -7.439 23.444 1.00 94.94 271 GLU A N 1
ATOM 2179 C CA . GLU A 1 271 ? -8.713 -6.640 22.228 1.00 94.94 271 GLU A CA 1
ATOM 2180 C C . GLU A 1 271 ? -7.714 -5.491 22.454 1.00 94.94 271 GLU A C 1
ATOM 2182 O O . GLU A 1 271 ? -7.763 -4.842 23.505 1.00 94.94 271 GLU A O 1
ATOM 2187 N N . PRO A 1 272 ? -6.786 -5.239 21.516 1.00 94.12 272 PRO A N 1
ATOM 2188 C CA . PRO A 1 272 ? -5.808 -4.173 21.664 1.00 94.12 272 PRO A CA 1
ATOM 2189 C C . PRO A 1 272 ? -6.466 -2.797 21.514 1.00 94.12 272 PRO A C 1
ATOM 2191 O O . PRO A 1 272 ? -7.459 -2.642 20.806 1.00 94.12 272 PRO A O 1
ATOM 2194 N N . GLU A 1 273 ? -5.868 -1.784 22.137 1.00 94.12 273 GLU A N 1
ATOM 2195 C CA . GLU A 1 273 ? -6.375 -0.404 22.167 1.00 94.12 273 GLU A CA 1
ATOM 2196 C C . GLU A 1 273 ? -6.693 0.142 20.767 1.00 94.12 273 GLU A C 1
ATOM 2198 O O . GLU A 1 273 ? -7.832 0.528 20.509 1.00 94.12 273 GLU A O 1
ATOM 2203 N N . TRP A 1 274 ? -5.758 0.008 19.819 1.00 92.56 274 TRP A N 1
ATOM 2204 C CA . TRP A 1 274 ? -5.944 0.459 18.432 1.00 92.56 274 TRP A CA 1
ATOM 2205 C C . TRP A 1 274 ? -7.187 -0.137 17.752 1.00 92.56 274 TRP A C 1
ATOM 2207 O O . TRP A 1 274 ? -7.780 0.485 16.870 1.00 92.56 274 TRP A O 1
ATOM 2217 N N . PHE A 1 275 ? -7.586 -1.360 18.120 1.00 93.88 275 PHE A N 1
ATOM 2218 C CA . PHE A 1 275 ? -8.745 -2.023 17.526 1.00 93.88 275 PHE A CA 1
ATOM 2219 C C . PHE A 1 275 ? -10.053 -1.441 18.064 1.00 93.88 275 PHE A C 1
ATOM 2221 O O . PHE A 1 275 ? -11.041 -1.352 17.329 1.00 93.88 275 PHE A O 1
ATOM 2228 N N . ASN A 1 276 ? -10.064 -1.005 19.322 1.00 91.31 276 ASN A N 1
ATOM 2229 C CA . ASN A 1 276 ? -11.200 -0.316 19.925 1.00 91.31 276 ASN A CA 1
ATOM 2230 C C . ASN A 1 276 ? -11.336 1.105 19.371 1.00 91.31 276 ASN A C 1
ATOM 2232 O O . ASN A 1 276 ? -12.404 1.455 18.866 1.00 91.31 276 ASN A O 1
ATOM 2236 N N . GLU A 1 277 ? -10.236 1.859 19.358 1.00 91.56 277 GLU A N 1
ATOM 2237 C CA . GLU A 1 277 ? -10.172 3.238 18.850 1.00 91.56 277 GLU A CA 1
ATOM 2238 C C . GLU A 1 277 ? -10.533 3.349 17.365 1.00 91.56 277 GLU A C 1
ATOM 2240 O O . GLU A 1 277 ? -11.042 4.373 16.918 1.00 91.56 277 GLU A O 1
ATOM 2245 N N . ALA A 1 278 ? -10.342 2.281 16.581 1.00 93.00 278 ALA A N 1
ATOM 2246 C CA . ALA A 1 278 ? -10.661 2.290 15.156 1.00 93.00 278 ALA A CA 1
ATOM 2247 C C . ALA A 1 278 ? -12.108 2.713 14.840 1.00 93.00 278 ALA A C 1
ATOM 2249 O O . ALA A 1 278 ? -12.345 3.249 13.761 1.00 93.00 278 ALA A O 1
ATOM 2250 N N . ARG A 1 279 ? -13.067 2.509 15.754 1.00 89.38 279 ARG A N 1
ATOM 2251 C CA . ARG A 1 279 ? -14.469 2.931 15.564 1.00 89.38 279 ARG A CA 1
ATOM 2252 C C . ARG A 1 279 ? -14.669 4.444 15.582 1.00 89.38 279 ARG A C 1
ATOM 2254 O O . ARG A 1 279 ? -15.636 4.928 15.006 1.00 89.38 279 ARG A O 1
ATOM 2261 N N . GLU A 1 280 ? -13.766 5.174 16.221 1.00 89.88 280 GLU A N 1
ATOM 2262 C CA . GLU A 1 280 ? -13.843 6.632 16.366 1.00 89.88 280 GLU A CA 1
ATOM 2263 C C . GLU A 1 280 ? -13.297 7.364 15.130 1.00 89.88 280 GLU A C 1
ATOM 2265 O O . GLU A 1 280 ? -13.458 8.568 14.971 1.00 89.88 280 GLU A O 1
ATOM 2270 N N . VAL A 1 281 ? -12.651 6.631 14.218 1.00 88.06 281 VAL A N 1
ATOM 2271 C CA . VAL A 1 281 ? -12.028 7.183 13.008 1.00 88.06 281 VAL A CA 1
ATOM 2272 C C . VAL A 1 281 ? -13.044 7.790 12.037 1.00 88.06 281 VAL A C 1
ATOM 2274 O O . VAL A 1 281 ? -12.725 8.751 11.331 1.00 88.06 281 VAL A O 1
ATOM 2277 N N . ASP A 1 282 ? -14.232 7.192 11.958 1.00 82.50 282 ASP A N 1
ATOM 2278 C CA . ASP A 1 282 ? -15.290 7.563 11.013 1.00 82.50 282 ASP A CA 1
ATOM 2279 C C . ASP A 1 282 ? -16.578 8.042 11.722 1.00 82.50 282 ASP A C 1
ATOM 2281 O O . ASP A 1 282 ? -17.598 8.228 11.055 1.00 82.50 282 ASP A O 1
ATOM 2285 N N . SER A 1 283 ? -16.538 8.234 13.050 1.00 70.06 283 SER A N 1
ATOM 2286 C CA . SER A 1 283 ? -17.628 8.810 13.860 1.00 70.06 283 SER A CA 1
ATOM 2287 C C . SER A 1 283 ? -17.621 10.335 13.831 1.00 70.06 283 SER A C 1
ATOM 2289 O O . SER A 1 283 ? -18.715 10.924 13.694 1.00 70.06 283 SER A O 1
#

Radius of gyration: 19.77 Å; Cα contacts (8 Å, |Δi|>4): 433; chains: 1; bounding box: 43×50×50 Å

Secondary structure (DSSP, 8-state):
---HHHHHHHHHHHS----EEE-GGGT--SS--TT--EE-TT--GGGSEE--HHHHHHHHHHHHHHHHHHHHTT--EEEE-SS-S-SSGGGTTTT-THHHHHHHHHS--TTGGG--EEEEGGGTTT---SS--SHHHHHHHHHHHHHHHHHHHHHHH-TTEEEE-TT-GGGGSHHHHHHHHHHHHHHH-STT-GGGGTEE----HHHHTTSTTGGGHHHHHHHIIIIII---HHHHHIIIIIHHHHHHT-SSSSHHHHHHHHHHHHTTPPPPHHHHHGGGG--

Mean predicted aligned error: 4.62 Å

Sequence (283 aa):
KGRALKIAQEGVREFGCIGVKMYPPMGFQAWGNEGLPFWIPGKPPKKKYLWRASLGKELDARLRKFYEWCLAEDVPILTHSNA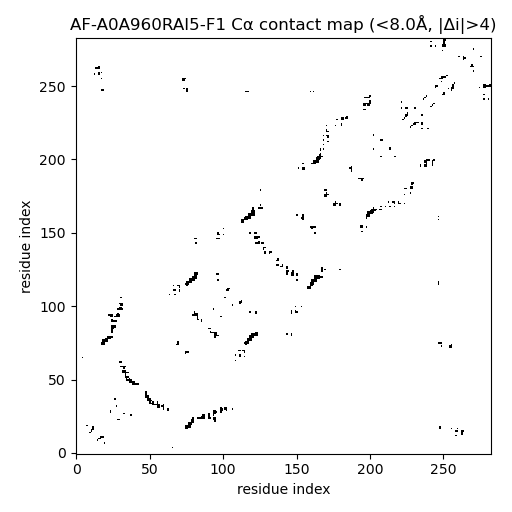TVLSRYDYYDRPNPVHWGRLLEKSGIPGIKNLRVLMGHFGGFGDEHPDPKDEKEELENKLIRARVAEIARLCLKFPNIYADLSYHEGILEGATRVRYARQLKALVTGPGDPLKKKLCYGSDWVMLARQPDNEYYRDTMESVISRDVGMSKTETLDVMGHNALRFLGVTSDGQQRERLANFYKSQKMSEPEWFNEAREVDS

Nearest PDB structures (foldseek):
  8tnf-assembly1_B  TM=4.319E-01  e=1.243E-01  Paracoccus onubensis